Protein AF-A0A7Y4KFI8-F1 (afdb_monomer)

pLDDT: mean 83.43, std 13.13, range [33.31, 98.75]

Solvent-accessible surface area (backbone atoms only — not comparable to full-atom values): 17487 Å² total; per-residue (Å²): 137,83,76,84,73,93,62,56,58,37,56,57,46,48,54,50,42,51,54,52,43,58,79,48,43,66,60,53,54,53,54,49,49,56,50,50,54,49,46,67,73,45,79,81,46,66,64,64,49,21,48,52,53,40,49,49,39,53,49,54,37,49,51,48,38,56,39,49,56,56,43,50,61,61,47,51,70,69,44,70,80,48,55,74,72,55,38,53,53,50,51,53,43,38,49,53,32,48,51,50,50,45,51,52,50,52,49,70,76,45,69,90,54,68,41,80,42,60,26,81,44,80,65,85,94,46,74,48,79,40,29,34,45,55,54,36,53,51,40,49,50,52,40,49,52,53,51,50,51,48,52,52,27,54,55,47,53,54,52,30,71,72,47,88,67,52,76,68,52,49,53,56,46,51,56,26,52,59,44,16,69,70,36,69,88,70,98,57,100,60,72,73,68,48,27,12,19,28,37,32,47,97,93,36,80,78,48,65,27,24,25,35,71,92,44,84,86,41,47,10,56,50,47,26,54,65,56,81,34,55,89,56,89,43,62,71,19,37,37,37,28,38,43,49,44,42,69,71,55,71,82,93,48,81,26,44,29,59,51,46,57,76,45,40,40,40,30,40,35,30,26,31,76,45,65,44,78,94,45,39,40,50,21,60,49,56,38,45,75,72,68,30,43,75,40,43,46,45,69,72,55,22,53,54,32,47,62,65,26,42,67,33,42,49,51,46,58,50,55,64,76,76,110

Nearest PDB structures (foldseek):
  3zpg-assembly1_A-2  TM=8.798E-01  e=3.663E-10  Acinetobacter baumannii
  3zpc-assembly1_B  TM=8.717E-01  e=6.016E-10  Acinetobacter baumannii
  2b3z-assembly1_D  TM=9.132E-01  e=5.339E-09  Bacillus subtilis
  2hxv-assembly1_A-2  TM=8.734E-01  e=6.842E-09  Thermotoga maritima

InterPro domains:
  IPR002125 Cytidine and deoxycytidylate deaminase domain [PF00383] (168-271)
  IPR002125 Cytidine and deoxycytidylate deaminase domain [PS51747] (167-287)
  IPR016193 Cytidine deaminase-like [SSF53927] (167-318)

Sequence (323 aa):
MAKINEIEIGDVVRTRFRLLAGDVIDQLVSGRQEIQDRFIKARQDVSRNGQCWAGQALFTGKIAKDIAEKCLDRLVGLSATMPPAQHRLFWSSAGEAMASEINVFVQVHTEEMPLELKVRQNRGQSFVVMSVKQVLAQQTANTLARIALQIQSIQQEYRLQHKKSTDTDAHFMRLVLDEAKKCKSEKSNTPKPKVAALVVRDGQEIGRAYRGELKPGDHAEFTLLEGKLSGVNLAGATLYVTLEPCTSRNHPKVPCAFRVIERRIARVVIAALDPNRDILGQGILALQEAGIELALAPKAEMDLASELLRDFSRHHRQSHKRS

Secondary structure (DSSP, 8-state):
-----S--HHHHHHHHHHHHHHHHHHHHHHHHHHHHHHHHHTTT-HHHHHHHHHHHHHHHHHHHHHHHHHHHHHHHHHHTTS-HHHHHHHHHHHHHHHHHHHHHHHHHTTTTS-TT-EEEEEETTEEEEEEHHHHHHHHHHHHHHHHHHHHHHHHHHHHHHTSPPPHHHHHHHHHHHHHHTTPPPPS-SSPPP--EEEEEETTEEEEEEETTSSSTT--HHHIIIIIITTTS--TT-EEEESSPPPS---TTPPPHHHHHHHTT-SEEEESS--S-TTTTTHHHHHHHHTT-EEEEPPHHHHHHHHHHTHHHHHHHHHHTT--

Mean predicted aligned error: 9.76 Å

Organism: NCBI:txid2316736

Structure (mmCIF, N/CA/C/O backbone):
data_AF-A0A7Y4KFI8-F1
#
_entry.id   AF-A0A7Y4KFI8-F1
#
loop_
_atom_site.group_PDB
_atom_site.id
_atom_site.type_symbol
_atom_site.label_atom_id
_atom_site.label_alt_id
_atom_site.label_comp_id
_atom_site.label_asym_id
_atom_site.label_entity_id
_atom_site.label_seq_id
_atom_site.pdbx_PDB_ins_code
_atom_site.Cartn_x
_atom_site.Cartn_y
_atom_site.Cartn_z
_atom_site.occupancy
_atom_site.B_iso_or_equiv
_atom_site.auth_seq_id
_atom_site.auth_comp_id
_atom_site.auth_asym_id
_atom_site.auth_atom_id
_atom_site.pdbx_PDB_model_num
ATOM 1 N N . MET A 1 1 ? 12.748 30.328 7.798 1.00 38.44 1 MET A N 1
ATOM 2 C CA . MET A 1 1 ? 12.762 29.586 6.516 1.00 38.44 1 MET A CA 1
ATOM 3 C C . MET A 1 1 ? 14.205 29.241 6.172 1.00 38.44 1 MET A C 1
ATOM 5 O O . MET A 1 1 ? 14.830 29.939 5.386 1.00 38.44 1 MET A O 1
ATOM 9 N N . ALA A 1 2 ? 14.767 28.227 6.836 1.00 33.31 2 ALA A N 1
ATOM 10 C CA . ALA A 1 2 ? 16.157 27.834 6.624 1.00 33.31 2 ALA A CA 1
ATOM 11 C C . ALA A 1 2 ? 16.256 26.937 5.383 1.00 33.31 2 ALA A C 1
ATOM 13 O O . ALA A 1 2 ? 15.550 25.932 5.279 1.00 33.31 2 ALA A O 1
ATOM 14 N N . LYS A 1 3 ? 17.091 27.376 4.438 1.00 37.53 3 LYS A N 1
ATOM 15 C CA . LYS A 1 3 ? 17.480 26.679 3.214 1.00 37.53 3 LYS A CA 1
ATOM 16 C C . LYS A 1 3 ? 18.023 25.294 3.571 1.00 37.53 3 LYS A C 1
ATOM 18 O O . LYS A 1 3 ? 18.955 25.184 4.360 1.00 37.53 3 LYS A O 1
ATOM 23 N N . ILE A 1 4 ? 17.465 24.253 2.961 1.00 44.91 4 ILE A N 1
ATOM 24 C CA . ILE A 1 4 ? 18.228 23.027 2.725 1.00 44.91 4 ILE A CA 1
ATOM 25 C C . ILE A 1 4 ? 19.330 23.455 1.747 1.00 44.91 4 ILE A C 1
ATOM 27 O O . ILE A 1 4 ? 19.032 23.848 0.621 1.00 44.91 4 ILE A O 1
ATOM 31 N N . ASN A 1 5 ? 20.566 23.527 2.236 1.00 42.44 5 ASN A N 1
ATOM 32 C CA . ASN A 1 5 ? 21.742 23.915 1.466 1.00 42.44 5 ASN A CA 1
ATOM 33 C C . ASN A 1 5 ? 21.948 22.966 0.273 1.00 42.44 5 ASN A C 1
ATOM 35 O O . ASN A 1 5 ? 22.031 21.758 0.474 1.00 42.44 5 ASN A O 1
ATOM 39 N N . GLU A 1 6 ? 22.020 23.552 -0.927 1.00 42.25 6 GLU A N 1
ATOM 40 C CA . GLU A 1 6 ? 22.941 23.281 -2.055 1.00 42.25 6 GLU A CA 1
ATOM 41 C C . GLU A 1 6 ? 23.297 21.844 -2.466 1.00 42.25 6 GLU A C 1
ATOM 43 O O . GLU A 1 6 ? 24.246 21.636 -3.215 1.00 42.25 6 GLU A O 1
ATOM 48 N N . ILE A 1 7 ? 22.519 20.844 -2.076 1.00 52.69 7 ILE A N 1
ATOM 49 C CA . ILE A 1 7 ? 22.473 19.589 -2.818 1.00 52.69 7 ILE A CA 1
ATOM 50 C C . ILE A 1 7 ? 21.106 19.553 -3.483 1.00 52.69 7 ILE A C 1
ATOM 52 O O . ILE A 1 7 ? 20.086 19.416 -2.8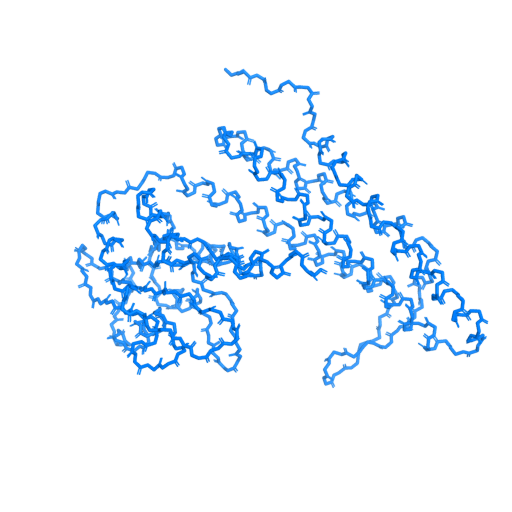00 1.00 52.69 7 ILE A O 1
ATOM 56 N N . GLU A 1 8 ? 21.065 19.712 -4.810 1.00 69.81 8 GLU A N 1
ATOM 57 C CA . GLU A 1 8 ? 19.836 19.438 -5.545 1.00 69.81 8 GLU A CA 1
ATOM 58 C C . GLU A 1 8 ? 19.426 18.004 -5.209 1.00 69.81 8 GLU A C 1
ATOM 60 O O . GLU A 1 8 ? 20.210 17.068 -5.341 1.00 69.81 8 GLU A O 1
ATOM 65 N N . ILE A 1 9 ? 18.188 17.799 -4.760 1.00 69.94 9 ILE A N 1
ATOM 66 C CA . ILE A 1 9 ? 17.654 16.452 -4.494 1.00 69.94 9 ILE A CA 1
ATOM 67 C C . ILE A 1 9 ? 17.847 15.546 -5.717 1.00 69.94 9 ILE A C 1
ATOM 69 O O . ILE A 1 9 ? 18.099 14.350 -5.567 1.00 69.94 9 ILE A O 1
ATOM 73 N N . GLY A 1 10 ? 17.831 16.140 -6.916 1.00 68.50 10 GLY A N 1
ATOM 74 C CA . GLY A 1 10 ? 18.250 15.490 -8.148 1.00 68.50 10 GLY A CA 1
ATOM 75 C C . GLY A 1 10 ? 19.637 14.849 -8.054 1.00 68.50 10 GLY A C 1
ATOM 76 O O . GLY A 1 10 ? 19.767 13.675 -8.370 1.00 68.50 10 GLY A O 1
ATOM 77 N N . ASP A 1 11 ? 20.658 15.541 -7.554 1.00 73.62 11 ASP A N 1
ATOM 78 C CA . ASP A 1 11 ? 22.020 15.005 -7.409 1.00 73.62 11 ASP A CA 1
ATOM 79 C C . ASP A 1 11 ? 22.119 13.865 -6.397 1.00 73.62 11 ASP A C 1
ATOM 81 O O . ASP A 1 11 ? 22.829 12.886 -6.647 1.00 73.62 11 ASP A O 1
ATOM 85 N N . VAL A 1 12 ? 21.366 13.932 -5.293 1.00 74.44 12 VAL A N 1
ATOM 86 C CA . VAL A 1 12 ? 21.280 12.821 -4.327 1.00 74.44 12 VAL A CA 1
ATOM 87 C C . VAL A 1 12 ? 20.700 11.581 -5.002 1.00 74.44 12 VAL A C 1
ATOM 89 O O . VAL A 1 12 ? 21.266 10.491 -4.893 1.00 74.44 12 VAL A O 1
ATOM 92 N N . VAL A 1 13 ? 19.585 11.749 -5.717 1.00 73.38 13 VAL A N 1
ATOM 93 C CA . VAL A 1 13 ? 18.897 10.661 -6.421 1.00 73.38 13 VAL A CA 1
ATOM 94 C C . VAL A 1 13 ? 19.794 10.086 -7.513 1.00 73.38 13 VAL A C 1
ATOM 96 O O . VAL A 1 13 ? 20.017 8.877 -7.524 1.00 73.38 13 VAL A O 1
ATOM 99 N N . ARG A 1 14 ? 20.385 10.938 -8.362 1.00 78.75 14 ARG A N 1
ATOM 100 C CA . ARG A 1 14 ? 21.312 10.547 -9.435 1.00 78.75 14 ARG A CA 1
ATOM 101 C C . ARG A 1 14 ? 22.496 9.751 -8.896 1.00 78.75 14 ARG A C 1
ATOM 103 O O . ARG A 1 14 ? 22.752 8.636 -9.343 1.00 78.75 14 ARG A O 1
ATOM 110 N N . THR A 1 15 ? 23.184 10.281 -7.887 1.00 79.50 15 THR A N 1
ATOM 111 C CA . THR A 1 15 ? 24.346 9.618 -7.274 1.00 79.50 15 THR A CA 1
ATOM 112 C C . THR A 1 15 ? 23.962 8.255 -6.708 1.00 79.50 15 THR A C 1
ATOM 114 O O . THR A 1 15 ? 24.647 7.256 -6.931 1.00 79.50 15 THR A O 1
ATOM 117 N N . ARG A 1 16 ? 22.836 8.181 -5.992 1.00 78.19 16 ARG A N 1
ATOM 118 C CA . ARG A 1 16 ? 22.397 6.944 -5.344 1.00 78.19 16 ARG A CA 1
ATOM 119 C C . ARG A 1 16 ? 21.948 5.887 -6.345 1.00 78.19 16 ARG A C 1
ATOM 121 O O . ARG A 1 16 ? 22.292 4.719 -6.160 1.00 78.19 16 ARG A O 1
ATOM 128 N N . PHE A 1 17 ? 21.200 6.293 -7.367 1.00 81.06 17 PHE A N 1
ATOM 129 C CA . PHE A 1 17 ? 20.743 5.413 -8.434 1.00 81.06 17 PHE A CA 1
ATOM 130 C C . PHE A 1 17 ? 21.940 4.803 -9.165 1.00 81.06 17 PHE A C 1
ATOM 132 O O . PHE A 1 17 ? 22.005 3.587 -9.307 1.00 81.06 17 PHE A O 1
ATOM 139 N N . ARG A 1 18 ? 22.938 5.619 -9.529 1.00 79.19 18 ARG A N 1
ATOM 140 C CA . ARG A 1 18 ? 24.152 5.155 -10.220 1.00 79.19 18 ARG A CA 1
ATOM 141 C C . ARG A 1 18 ? 25.002 4.205 -9.384 1.00 79.19 18 ARG A C 1
ATOM 143 O O . ARG A 1 18 ? 25.485 3.218 -9.923 1.00 79.19 18 ARG A O 1
ATOM 150 N N . LEU A 1 19 ? 25.147 4.451 -8.079 1.00 79.69 19 LEU A N 1
ATOM 151 C CA . LEU A 1 19 ? 25.842 3.516 -7.183 1.00 79.69 19 LEU A CA 1
ATOM 152 C C . LEU A 1 19 ? 25.143 2.150 -7.146 1.00 79.69 19 LEU A C 1
ATOM 154 O O . LEU A 1 19 ? 25.785 1.123 -7.322 1.00 79.69 19 LEU A O 1
ATOM 158 N N . LEU A 1 20 ? 23.817 2.143 -6.972 1.00 77.31 20 LEU A N 1
ATOM 159 C CA . LEU A 1 20 ? 23.025 0.909 -6.970 1.00 77.31 20 LEU A CA 1
ATOM 160 C C . LEU A 1 20 ? 23.026 0.206 -8.333 1.00 77.31 20 LEU A C 1
ATOM 162 O O . LEU A 1 20 ? 22.988 -1.019 -8.375 1.00 77.31 20 LEU A O 1
ATOM 166 N N . ALA A 1 21 ? 23.051 0.970 -9.427 1.00 73.56 21 ALA A N 1
ATOM 167 C CA . ALA A 1 21 ? 23.211 0.439 -10.773 1.00 73.56 21 ALA A CA 1
ATOM 168 C C . ALA A 1 21 ? 24.581 -0.233 -10.934 1.00 73.56 21 ALA A C 1
ATOM 170 O O . ALA A 1 21 ? 24.641 -1.353 -11.431 1.00 73.56 21 ALA A O 1
ATOM 171 N N . GLY A 1 22 ? 25.654 0.396 -10.439 1.00 74.56 22 GLY A N 1
ATOM 172 C CA . GLY A 1 22 ? 27.007 -0.168 -10.390 1.00 74.56 22 GLY A CA 1
ATOM 173 C C . GLY A 1 22 ? 27.049 -1.577 -9.803 1.00 74.56 22 GLY A C 1
ATOM 174 O O . GLY A 1 22 ? 27.587 -2.481 -10.433 1.00 74.56 22 GLY A O 1
ATOM 175 N N . ASP A 1 23 ? 26.380 -1.784 -8.667 1.00 75.81 23 ASP A N 1
ATOM 176 C CA . ASP A 1 23 ? 26.341 -3.073 -7.958 1.00 75.81 23 ASP A CA 1
ATOM 177 C C . ASP A 1 23 ? 25.671 -4.217 -8.753 1.00 75.81 23 ASP A C 1
ATOM 179 O O . ASP A 1 23 ? 25.793 -5.386 -8.384 1.00 75.81 23 ASP A O 1
ATOM 183 N N . VAL A 1 24 ? 24.917 -3.904 -9.815 1.00 71.12 24 VAL A N 1
ATOM 184 C CA . VAL A 1 24 ? 24.157 -4.886 -10.613 1.00 71.12 24 VAL A CA 1
ATOM 185 C C . VAL A 1 24 ? 24.527 -4.895 -12.100 1.00 71.12 24 VAL A C 1
ATOM 187 O O . VAL A 1 24 ? 24.045 -5.756 -12.839 1.00 71.12 24 VAL A O 1
ATOM 190 N N . ILE A 1 25 ? 25.400 -3.986 -12.552 1.00 74.06 25 ILE A N 1
ATOM 191 C CA . ILE A 1 25 ? 25.845 -3.892 -13.952 1.00 74.06 25 ILE A CA 1
ATOM 192 C C . ILE A 1 25 ? 26.524 -5.188 -14.410 1.00 74.06 25 ILE A C 1
ATOM 194 O O . ILE A 1 25 ? 26.242 -5.653 -15.515 1.00 74.06 25 ILE A O 1
ATOM 198 N N . ASP A 1 26 ? 27.322 -5.830 -13.557 1.00 69.94 26 ASP A N 1
ATOM 199 C CA . ASP A 1 26 ? 28.017 -7.077 -13.904 1.00 69.94 26 ASP A CA 1
ATOM 200 C C . ASP A 1 26 ? 27.044 -8.208 -14.279 1.00 69.94 26 ASP A C 1
ATOM 202 O O . ASP A 1 26 ? 27.324 -9.009 -15.176 1.00 69.94 26 ASP A O 1
ATOM 206 N N . GLN A 1 27 ? 25.858 -8.244 -13.659 1.00 67.69 27 GLN A N 1
ATOM 207 C CA . GLN A 1 27 ? 24.807 -9.213 -13.989 1.00 67.69 27 GLN A CA 1
ATOM 208 C C . GLN A 1 27 ? 24.206 -8.944 -15.375 1.00 67.69 27 GLN A C 1
ATOM 210 O O . GLN A 1 27 ? 23.933 -9.878 -16.130 1.00 67.69 27 GLN A O 1
ATOM 215 N N . LEU A 1 28 ? 24.023 -7.669 -15.732 1.00 67.19 28 LEU A N 1
ATOM 216 C CA . LEU A 1 28 ? 23.521 -7.267 -17.047 1.00 67.19 28 LEU A CA 1
ATOM 217 C C . LEU A 1 28 ? 24.521 -7.551 -18.160 1.00 67.19 28 LEU A C 1
ATOM 219 O O . LEU A 1 28 ? 24.123 -8.041 -19.218 1.00 67.19 28 LEU A O 1
ATOM 223 N N . VAL A 1 29 ? 25.796 -7.239 -17.925 1.00 70.25 29 VAL A N 1
ATOM 224 C CA . VAL A 1 29 ? 26.879 -7.477 -18.885 1.00 70.25 29 VAL A CA 1
ATOM 225 C C . VAL A 1 29 ? 27.035 -8.976 -19.128 1.00 70.25 29 VAL A C 1
ATOM 227 O O . VAL A 1 29 ? 27.005 -9.410 -20.278 1.00 70.25 29 VAL A O 1
ATOM 230 N N . SER A 1 30 ? 27.080 -9.776 -18.059 1.00 69.31 30 SER A N 1
ATOM 231 C CA . SER A 1 30 ? 27.200 -11.236 -18.159 1.00 69.31 30 SER A CA 1
ATOM 232 C C . SER A 1 30 ? 26.020 -11.867 -18.906 1.00 69.31 30 SER A C 1
ATOM 234 O O . SER A 1 30 ? 26.221 -12.658 -19.826 1.00 69.31 30 SER A O 1
ATOM 236 N N . GLY A 1 31 ? 24.782 -11.476 -18.576 1.00 67.31 31 GLY A N 1
ATOM 237 C CA . GLY A 1 31 ? 23.589 -11.987 -19.260 1.00 67.31 31 GLY A CA 1
ATOM 238 C C . GLY A 1 31 ? 23.519 -11.582 -20.737 1.00 67.31 31 GLY A C 1
ATOM 239 O O . GLY A 1 31 ? 23.118 -12.380 -21.587 1.00 67.31 31 GLY A O 1
ATOM 240 N N . ARG A 1 32 ? 23.965 -10.363 -21.076 1.00 67.69 32 ARG A N 1
ATOM 241 C CA . ARG A 1 32 ? 24.046 -9.907 -22.471 1.00 67.69 32 ARG A CA 1
ATOM 242 C C . ARG A 1 32 ? 25.076 -10.711 -23.261 1.00 67.69 32 ARG A C 1
ATOM 244 O O . ARG A 1 32 ? 24.765 -11.118 -24.379 1.00 67.69 32 ARG A O 1
ATOM 251 N N . GLN A 1 33 ? 26.249 -10.967 -22.682 1.00 69.38 33 GLN A N 1
ATOM 252 C CA . GLN A 1 33 ? 27.297 -11.760 -23.322 1.00 69.38 33 GLN A CA 1
ATOM 253 C C . GLN A 1 33 ? 26.807 -13.181 -23.625 1.00 69.38 33 GLN A C 1
ATOM 255 O O . GLN A 1 33 ? 26.946 -13.654 -24.749 1.00 69.38 33 GLN A O 1
ATOM 260 N N . GLU A 1 34 ? 26.129 -13.831 -22.676 1.00 68.94 34 GLU A N 1
ATOM 261 C CA . GLU A 1 34 ? 25.566 -15.171 -22.883 1.00 68.94 34 GLU A CA 1
ATOM 262 C C . GLU A 1 34 ? 24.540 -15.197 -24.034 1.00 68.94 34 GLU A C 1
ATOM 264 O O . GLU A 1 34 ? 24.499 -16.130 -24.844 1.00 68.94 34 GLU A O 1
ATOM 269 N N . ILE A 1 35 ? 23.717 -14.151 -24.151 1.00 63.28 35 ILE A N 1
ATOM 270 C CA . ILE A 1 35 ? 22.755 -14.004 -25.248 1.00 63.28 35 ILE A CA 1
ATOM 271 C C . ILE A 1 35 ? 23.458 -13.747 -26.580 1.00 63.28 35 ILE A C 1
ATOM 273 O O . ILE A 1 35 ? 23.075 -14.365 -27.575 1.00 63.28 35 ILE A O 1
ATOM 277 N N . GLN A 1 36 ? 24.473 -12.881 -26.616 1.00 65.12 36 GLN A N 1
ATOM 278 C CA . GLN A 1 36 ? 25.286 -12.643 -27.812 1.00 65.12 36 GLN A CA 1
ATOM 279 C C . GLN A 1 36 ? 25.968 -13.939 -28.271 1.00 65.12 36 GLN A C 1
ATOM 281 O O . GLN A 1 36 ? 25.896 -14.279 -29.450 1.00 65.12 36 GLN A O 1
ATOM 286 N N . ASP A 1 37 ? 26.507 -14.736 -27.350 1.00 69.81 37 ASP A N 1
ATOM 287 C CA . ASP A 1 37 ? 27.119 -16.032 -27.654 1.00 69.81 37 ASP A CA 1
ATOM 288 C C . ASP A 1 37 ? 26.094 -17.032 -28.210 1.00 69.81 37 ASP A C 1
AT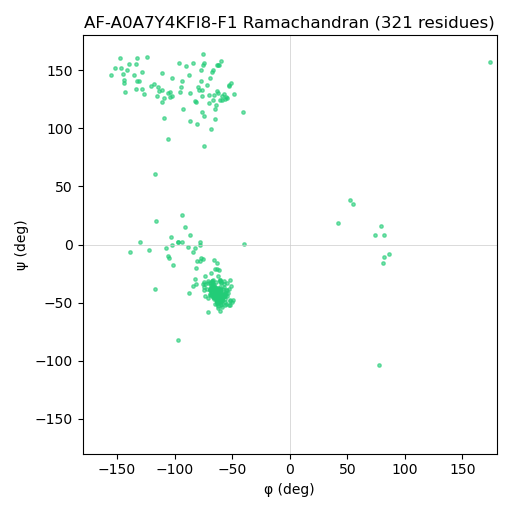OM 290 O O . ASP A 1 37 ? 26.361 -17.760 -29.173 1.00 69.81 37 ASP A O 1
ATOM 294 N N . ARG A 1 38 ? 24.880 -17.063 -27.643 1.00 64.69 38 ARG A N 1
ATOM 295 C CA . ARG A 1 38 ? 23.766 -17.865 -28.173 1.00 64.69 38 ARG A CA 1
ATOM 296 C C . ARG A 1 38 ? 23.307 -17.375 -29.544 1.00 64.69 38 ARG A C 1
ATOM 298 O O . ARG A 1 38 ? 22.978 -18.205 -30.389 1.00 64.69 38 ARG A O 1
ATOM 305 N N . PHE A 1 39 ? 23.303 -16.065 -29.775 1.00 63.94 39 PHE A N 1
ATOM 306 C CA . PHE A 1 39 ? 22.941 -15.440 -31.047 1.00 63.94 39 PHE A CA 1
ATOM 307 C C . PHE A 1 39 ? 23.964 -15.775 -32.139 1.00 63.94 39 PHE A C 1
ATOM 309 O O . PHE A 1 39 ? 23.583 -16.205 -33.227 1.00 63.94 39 PHE A O 1
ATOM 316 N N . ILE A 1 40 ? 25.263 -15.677 -31.829 1.00 63.00 40 ILE A N 1
ATOM 317 C CA . ILE A 1 40 ? 26.361 -16.089 -32.716 1.00 63.00 40 ILE A CA 1
ATOM 318 C C . ILE A 1 40 ? 26.203 -17.565 -33.112 1.00 63.00 40 ILE A C 1
ATOM 320 O O . ILE A 1 40 ? 26.378 -17.915 -34.281 1.00 63.00 40 ILE A O 1
ATOM 324 N N . LYS A 1 41 ? 25.811 -18.428 -32.164 1.00 63.66 41 LYS A N 1
ATOM 325 C CA . LYS A 1 41 ? 25.552 -19.856 -32.416 1.00 63.66 41 LYS A CA 1
ATOM 326 C C . LYS A 1 41 ? 24.275 -20.116 -33.230 1.00 63.66 41 LYS A C 1
ATOM 328 O O . LYS A 1 41 ? 24.237 -21.074 -33.994 1.00 63.66 41 LYS A O 1
ATOM 333 N N . ALA A 1 42 ? 23.238 -19.287 -33.102 1.00 61.03 42 ALA A N 1
ATOM 334 C CA . ALA A 1 42 ? 21.904 -19.517 -33.670 1.00 61.03 42 ALA A CA 1
ATOM 335 C C . ALA A 1 42 ? 21.671 -18.872 -35.053 1.00 61.03 42 ALA A C 1
ATOM 337 O O . ALA A 1 42 ? 20.518 -18.614 -35.392 1.00 61.03 42 ALA A O 1
ATOM 338 N N . ARG A 1 43 ? 22.742 -18.633 -35.832 1.00 54.62 43 ARG A N 1
ATOM 339 C CA . ARG A 1 43 ? 22.895 -17.812 -37.065 1.00 54.62 43 ARG A CA 1
ATOM 340 C C . ARG A 1 43 ? 21.784 -17.808 -38.146 1.00 54.62 43 ARG A C 1
ATOM 342 O O . ARG A 1 43 ? 21.955 -17.121 -39.147 1.00 54.62 43 ARG A O 1
ATOM 349 N N . GLN A 1 44 ? 20.672 -18.529 -37.998 1.00 59.12 44 GLN A N 1
ATOM 350 C CA . GLN A 1 44 ? 19.602 -18.665 -38.994 1.00 59.12 44 GLN A CA 1
ATOM 351 C C . GLN A 1 44 ? 18.157 -18.632 -38.436 1.00 59.12 44 GLN A C 1
ATOM 353 O O . GLN A 1 44 ? 17.224 -18.577 -39.232 1.00 59.12 44 GLN A O 1
ATOM 358 N N . ASP A 1 45 ? 17.925 -18.609 -37.114 1.00 65.50 45 ASP A N 1
ATOM 359 C CA . ASP A 1 45 ? 16.561 -18.587 -36.544 1.00 65.50 45 ASP A CA 1
ATOM 360 C C . ASP A 1 45 ? 16.188 -17.207 -35.981 1.00 65.50 45 ASP A C 1
ATOM 362 O O . ASP A 1 45 ? 16.402 -16.887 -34.808 1.00 65.50 45 ASP A O 1
ATOM 366 N N . VAL A 1 46 ? 15.584 -16.383 -36.840 1.00 61.78 46 VAL A N 1
ATOM 367 C CA . VAL A 1 46 ? 15.110 -15.028 -36.512 1.00 61.78 46 VAL A CA 1
ATOM 368 C C . VAL A 1 46 ? 14.119 -15.034 -35.338 1.00 61.78 46 VAL A C 1
ATOM 370 O O . VAL A 1 46 ? 14.103 -14.091 -34.546 1.00 61.78 46 VAL A O 1
ATOM 373 N N . SER A 1 47 ? 13.325 -16.098 -35.175 1.00 62.59 47 SER A N 1
ATOM 374 C CA . SER A 1 47 ? 12.318 -16.177 -34.111 1.00 62.59 47 SER A CA 1
ATOM 375 C C . SER A 1 47 ? 12.950 -16.398 -32.736 1.00 62.59 47 SER A C 1
ATOM 377 O O . SER A 1 47 ? 12.613 -15.705 -31.772 1.00 62.59 47 SER A O 1
ATOM 379 N N . ARG A 1 48 ? 13.927 -17.307 -32.662 1.00 65.38 48 ARG A N 1
ATOM 380 C CA . ARG A 1 48 ? 14.688 -17.620 -31.447 1.00 65.38 48 ARG A CA 1
ATOM 381 C C . ARG A 1 48 ? 15.572 -16.440 -31.049 1.00 65.38 48 ARG A C 1
ATOM 383 O O . ARG A 1 48 ? 15.658 -16.100 -29.873 1.00 65.38 48 ARG A O 1
ATOM 390 N N . ASN A 1 49 ? 16.129 -15.756 -32.046 1.00 66.88 49 ASN A N 1
ATOM 391 C CA . ASN A 1 49 ? 16.879 -14.517 -31.884 1.00 66.88 49 ASN A CA 1
ATOM 392 C C . ASN A 1 49 ? 16.010 -13.378 -31.323 1.00 66.88 49 ASN A C 1
ATOM 394 O O . ASN A 1 49 ? 16.415 -12.709 -30.374 1.00 66.88 49 ASN A O 1
ATOM 398 N N . GLY A 1 50 ? 14.790 -13.196 -31.839 1.00 67.69 50 GLY A N 1
ATOM 399 C CA . GLY A 1 50 ? 13.833 -12.216 -31.314 1.00 67.69 50 GLY A CA 1
ATOM 400 C C . GLY A 1 50 ? 13.448 -12.471 -29.859 1.00 67.69 50 GLY A C 1
ATOM 401 O O . GLY A 1 50 ? 13.427 -11.548 -29.047 1.00 67.69 50 GLY A O 1
ATOM 402 N N . GLN A 1 51 ? 13.205 -13.732 -29.500 1.00 71.62 51 GLN A N 1
ATOM 403 C CA . GLN A 1 51 ? 12.867 -14.114 -28.128 1.00 71.62 51 GLN A CA 1
ATOM 404 C C . GLN A 1 51 ? 13.995 -13.821 -27.128 1.00 71.62 51 GLN A C 1
ATOM 406 O O . GLN A 1 51 ? 13.706 -13.340 -26.034 1.00 71.62 51 GLN A O 1
ATOM 411 N N . CYS A 1 52 ? 15.261 -14.049 -27.494 1.00 74.94 52 CYS A N 1
ATOM 412 C CA . CYS A 1 52 ? 16.401 -13.730 -26.629 1.00 74.94 52 CYS A CA 1
ATOM 413 C C . CYS A 1 52 ? 16.505 -12.222 -26.339 1.00 74.94 52 CYS A C 1
ATOM 415 O O . CYS A 1 52 ? 16.621 -11.827 -25.180 1.00 74.94 52 CYS A O 1
ATOM 417 N N . TRP A 1 53 ? 16.392 -11.373 -27.366 1.00 78.75 53 TRP A N 1
ATOM 418 C CA . TRP A 1 53 ? 16.463 -9.916 -27.199 1.00 78.75 53 TRP A CA 1
ATOM 419 C C . TRP A 1 53 ? 15.264 -9.338 -26.443 1.00 78.75 53 TRP A C 1
ATOM 421 O O . TRP A 1 53 ? 15.443 -8.471 -25.590 1.00 78.75 53 TRP A O 1
ATOM 431 N N . ALA A 1 54 ? 14.052 -9.854 -26.672 1.00 77.81 54 ALA A N 1
ATOM 432 C CA . ALA A 1 54 ? 12.901 -9.500 -25.839 1.00 77.81 54 ALA A CA 1
ATOM 433 C C . ALA A 1 54 ? 13.085 -9.944 -24.381 1.00 77.81 54 ALA A C 1
ATOM 435 O O . ALA A 1 54 ? 12.708 -9.211 -23.471 1.00 77.81 54 ALA A O 1
ATOM 436 N N . GLY A 1 55 ? 13.683 -11.114 -24.145 1.00 77.12 55 GLY A N 1
ATOM 437 C CA . GLY A 1 55 ? 14.049 -11.572 -22.805 1.00 77.12 55 GLY A CA 1
ATOM 438 C C . GLY A 1 55 ? 15.006 -10.605 -22.109 1.00 77.12 55 GLY A C 1
ATOM 439 O O . GLY A 1 55 ? 14.751 -10.208 -20.974 1.00 77.12 55 GLY A O 1
ATOM 440 N N . GLN A 1 56 ? 16.045 -10.148 -22.812 1.00 78.62 56 GLN A N 1
ATOM 441 C CA . GLN A 1 56 ? 16.978 -9.155 -22.277 1.00 78.62 56 GLN A CA 1
ATOM 442 C C . GLN A 1 56 ? 16.295 -7.810 -22.015 1.00 78.62 56 GLN A C 1
ATOM 444 O O . GLN A 1 56 ? 16.525 -7.206 -20.975 1.00 78.62 56 GLN A O 1
ATOM 449 N N . ALA A 1 57 ? 15.416 -7.357 -22.910 1.00 81.00 57 ALA A N 1
ATOM 450 C CA . ALA A 1 57 ? 14.625 -6.145 -22.712 1.00 81.00 57 ALA A CA 1
ATOM 451 C C . ALA A 1 57 ? 13.763 -6.211 -21.437 1.00 81.00 57 ALA A C 1
ATOM 453 O O . ALA A 1 57 ? 13.742 -5.268 -20.643 1.00 81.00 57 ALA A O 1
ATOM 454 N N . LEU A 1 58 ? 13.089 -7.344 -21.211 1.00 81.44 58 LEU A N 1
ATOM 455 C CA . LEU A 1 58 ? 12.329 -7.599 -19.984 1.00 81.44 58 LEU A CA 1
ATOM 456 C C . LEU A 1 58 ? 13.240 -7.608 -18.748 1.00 81.44 58 LEU A C 1
ATOM 458 O O . LEU A 1 58 ? 12.880 -7.042 -17.717 1.00 81.44 58 LEU A O 1
ATOM 462 N N . PHE A 1 59 ? 14.420 -8.222 -18.852 1.00 82.38 59 PHE A N 1
ATOM 463 C CA . PHE A 1 59 ? 15.385 -8.300 -17.758 1.00 82.38 59 PHE A CA 1
ATOM 464 C C . PHE A 1 59 ? 15.967 -6.927 -17.389 1.00 82.38 59 PHE A C 1
ATOM 466 O O . PHE A 1 59 ? 15.973 -6.570 -16.212 1.00 82.38 59 PHE A O 1
ATOM 473 N N . THR A 1 60 ? 16.355 -6.111 -18.374 1.00 82.12 60 THR A N 1
ATOM 474 C CA . THR A 1 60 ? 16.794 -4.722 -18.165 1.00 82.12 60 THR A CA 1
ATOM 475 C C . THR A 1 60 ? 15.711 -3.897 -17.475 1.00 82.12 60 THR A C 1
ATOM 477 O O . THR A 1 60 ? 15.995 -3.200 -16.502 1.00 82.12 60 THR A O 1
ATOM 480 N N . GLY A 1 61 ? 14.456 -4.011 -17.927 1.00 81.81 61 GLY A N 1
ATOM 481 C CA . GLY A 1 61 ? 13.320 -3.337 -17.293 1.00 81.81 61 GLY A CA 1
ATOM 482 C C . GLY A 1 61 ? 13.115 -3.762 -15.834 1.00 81.81 61 GLY A C 1
ATOM 483 O O . GLY A 1 61 ? 12.872 -2.910 -14.976 1.00 81.81 61 GLY A O 1
ATOM 484 N N . LYS A 1 62 ? 13.276 -5.060 -15.535 1.00 82.88 62 LYS A N 1
ATOM 485 C CA . LYS A 1 62 ? 13.229 -5.588 -14.163 1.00 82.88 62 LYS A CA 1
ATOM 486 C C . LYS A 1 62 ? 14.341 -4.990 -13.295 1.00 82.88 62 LYS A C 1
ATOM 488 O O . LYS A 1 62 ? 14.053 -4.510 -12.206 1.00 82.88 62 LYS A O 1
ATOM 493 N N . ILE A 1 63 ? 15.581 -4.959 -13.778 1.00 83.44 63 ILE A N 1
ATOM 494 C CA . ILE A 1 63 ? 16.702 -4.400 -13.010 1.00 83.44 63 ILE A CA 1
ATOM 495 C C . ILE A 1 63 ? 16.514 -2.900 -12.762 1.00 83.44 63 ILE A C 1
ATOM 497 O O . ILE A 1 63 ? 16.704 -2.444 -11.636 1.00 83.44 63 ILE A O 1
ATOM 501 N N . ALA A 1 64 ? 16.076 -2.139 -13.769 1.00 84.88 64 ALA A N 1
ATOM 502 C CA . ALA A 1 64 ? 15.777 -0.716 -13.607 1.00 84.88 64 ALA A CA 1
ATOM 503 C C . ALA A 1 64 ? 14.730 -0.480 -12.504 1.00 84.88 64 ALA A C 1
ATOM 505 O O . ALA A 1 64 ? 14.891 0.411 -11.668 1.00 84.88 64 ALA A O 1
ATOM 506 N N . LYS A 1 65 ? 13.686 -1.319 -12.464 1.00 85.00 65 LYS A N 1
ATOM 507 C CA . LYS A 1 65 ? 12.683 -1.316 -11.395 1.00 85.00 65 LYS A CA 1
ATOM 508 C C . LYS A 1 65 ? 13.312 -1.615 -10.030 1.00 85.00 65 LYS A C 1
ATOM 510 O O . LYS A 1 65 ? 13.070 -0.866 -9.089 1.00 85.00 65 LYS A O 1
ATOM 515 N N . ASP A 1 66 ? 14.112 -2.671 -9.916 1.00 83.94 66 ASP A N 1
ATOM 516 C CA . ASP A 1 66 ? 14.701 -3.090 -8.638 1.00 83.94 66 ASP A CA 1
ATOM 517 C C . ASP A 1 66 ? 15.668 -2.026 -8.077 1.00 83.94 66 ASP A C 1
ATOM 519 O O . ASP A 1 66 ? 15.685 -1.764 -6.870 1.00 83.94 66 ASP A O 1
ATOM 523 N N . ILE A 1 67 ? 16.445 -1.362 -8.943 1.00 83.88 67 ILE A N 1
ATOM 524 C CA . ILE A 1 67 ? 17.297 -0.219 -8.570 1.00 83.88 67 ILE A CA 1
ATOM 525 C C . ILE A 1 67 ? 16.436 0.942 -8.063 1.00 83.88 67 ILE A C 1
ATOM 527 O O . ILE A 1 67 ? 16.717 1.498 -6.997 1.00 83.88 67 ILE A O 1
ATOM 531 N N . ALA A 1 68 ? 15.379 1.296 -8.800 1.00 85.69 68 ALA A N 1
ATOM 532 C CA . ALA A 1 68 ? 14.486 2.388 -8.434 1.00 85.69 68 ALA A CA 1
ATOM 533 C C . ALA A 1 68 ? 13.807 2.139 -7.077 1.00 85.69 68 ALA A C 1
ATOM 535 O O . ALA A 1 68 ? 13.863 2.999 -6.199 1.00 85.69 68 ALA A O 1
ATOM 536 N N . GLU A 1 69 ? 13.256 0.941 -6.852 1.00 84.00 69 GLU A N 1
ATOM 537 C CA . GLU A 1 69 ? 12.618 0.562 -5.582 1.00 84.00 69 GLU A CA 1
ATOM 538 C C . GLU A 1 69 ? 13.604 0.615 -4.397 1.00 84.00 69 GLU A C 1
ATOM 540 O O . GLU A 1 69 ? 13.244 1.075 -3.310 1.00 84.00 69 GLU A O 1
ATOM 545 N N . LYS A 1 70 ? 14.870 0.216 -4.594 1.00 83.50 70 LYS A N 1
ATOM 546 C CA . LYS A 1 70 ? 15.931 0.365 -3.576 1.00 83.50 70 LYS A CA 1
ATOM 547 C C . LYS A 1 70 ? 16.301 1.829 -3.330 1.00 83.50 70 LYS A C 1
ATOM 549 O O . LYS A 1 70 ? 16.653 2.195 -2.205 1.00 83.50 70 LYS A O 1
ATOM 554 N N . CYS A 1 71 ? 16.267 2.664 -4.367 1.00 84.00 71 CYS A N 1
ATOM 555 C CA . CYS A 1 71 ? 16.523 4.094 -4.242 1.00 84.00 71 CYS A CA 1
ATOM 556 C C . CYS A 1 71 ? 15.420 4.771 -3.414 1.00 84.00 71 CYS A C 1
ATOM 558 O O . CYS A 1 71 ? 15.736 5.472 -2.453 1.00 84.00 71 CYS A O 1
ATOM 560 N N . LEU A 1 72 ? 14.148 4.481 -3.710 1.00 84.88 72 LEU A N 1
ATOM 561 C CA . LEU A 1 72 ? 12.978 4.949 -2.954 1.00 84.88 72 LEU A CA 1
ATOM 562 C C . LEU A 1 72 ? 13.096 4.693 -1.453 1.00 84.88 72 LEU A C 1
ATOM 564 O O . LEU A 1 72 ? 12.947 5.625 -0.667 1.00 84.88 72 LEU A O 1
ATOM 568 N N . ASP A 1 73 ? 13.445 3.472 -1.049 1.00 81.44 73 ASP A N 1
ATOM 569 C CA . ASP A 1 73 ? 13.583 3.115 0.371 1.00 81.44 73 ASP A CA 1
ATOM 570 C C . ASP A 1 73 ? 14.550 4.008 1.136 1.00 81.44 73 ASP A C 1
ATOM 572 O O . ASP A 1 73 ? 14.344 4.346 2.301 1.00 81.44 73 ASP A O 1
ATOM 576 N N . ARG A 1 74 ? 15.645 4.370 0.470 1.00 80.88 74 ARG A N 1
ATOM 577 C CA . ARG A 1 74 ? 16.695 5.206 1.044 1.00 80.88 74 ARG A CA 1
ATOM 578 C C . ARG A 1 74 ? 16.235 6.663 1.136 1.00 80.88 74 ARG A C 1
ATOM 580 O O . ARG A 1 74 ? 16.626 7.348 2.076 1.00 80.88 74 ARG A O 1
ATOM 587 N N . LEU A 1 75 ? 15.394 7.116 0.206 1.00 83.69 75 LEU A N 1
ATOM 588 C CA . LEU A 1 75 ? 14.844 8.474 0.179 1.00 83.69 75 LEU A CA 1
ATOM 589 C C . LEU A 1 75 ? 13.744 8.684 1.229 1.00 83.69 75 LEU A C 1
ATOM 591 O O . LEU A 1 75 ? 13.691 9.759 1.821 1.00 83.69 75 LEU A O 1
ATOM 595 N N . VAL A 1 76 ? 12.933 7.662 1.527 1.00 84.69 76 VAL A N 1
ATOM 596 C CA . VAL A 1 76 ? 11.891 7.728 2.575 1.00 84.69 76 VAL A CA 1
ATOM 597 C C . VAL A 1 76 ? 12.470 8.149 3.926 1.00 84.69 76 VAL A C 1
ATOM 599 O O . VAL A 1 76 ? 11.919 9.022 4.593 1.00 84.69 76 VAL A O 1
ATOM 602 N N . GLY A 1 77 ? 13.617 7.587 4.319 1.00 78.00 77 GLY A N 1
ATOM 603 C CA . GLY A 1 77 ? 14.276 7.964 5.573 1.00 78.00 77 GLY A CA 1
ATOM 604 C C . GLY A 1 77 ? 14.742 9.424 5.606 1.00 78.00 77 GLY A C 1
ATOM 605 O O . GLY A 1 77 ? 14.710 10.048 6.662 1.00 78.00 77 GLY A O 1
ATOM 606 N N . LEU A 1 78 ? 15.139 9.980 4.456 1.00 80.75 78 LEU A N 1
ATOM 607 C CA . LEU A 1 78 ? 15.591 11.370 4.345 1.00 80.75 78 LEU A CA 1
ATOM 608 C C . LEU A 1 78 ? 14.426 12.359 4.421 1.00 80.75 78 LEU A C 1
ATOM 610 O O . LEU A 1 78 ? 14.577 13.435 4.995 1.00 80.75 78 LEU A O 1
ATOM 614 N N . SER A 1 79 ? 13.269 12.007 3.854 1.00 83.81 79 SER A N 1
ATOM 615 C CA . SER A 1 79 ? 12.111 12.901 3.819 1.00 83.81 79 SER A CA 1
ATOM 616 C C . SER A 1 79 ? 11.305 12.903 5.120 1.00 83.81 79 SER A C 1
ATOM 618 O O . SER A 1 79 ? 10.577 13.859 5.374 1.00 83.81 79 SER A O 1
ATOM 620 N N . ALA A 1 80 ? 11.431 11.868 5.957 1.00 82.25 80 ALA A N 1
ATOM 621 C CA . ALA A 1 80 ? 10.541 11.608 7.093 1.00 82.25 80 ALA A CA 1
ATOM 622 C C . ALA A 1 80 ? 10.392 12.775 8.088 1.00 82.25 80 ALA A C 1
ATOM 624 O O . ALA A 1 80 ? 9.324 12.958 8.665 1.00 82.25 80 ALA A O 1
ATOM 625 N N . THR A 1 81 ? 11.445 13.571 8.289 1.00 80.38 81 THR A N 1
ATOM 626 C CA . THR A 1 81 ? 11.468 14.685 9.254 1.00 80.38 81 THR A CA 1
ATOM 627 C C . THR A 1 81 ? 11.310 16.061 8.607 1.00 80.38 81 THR 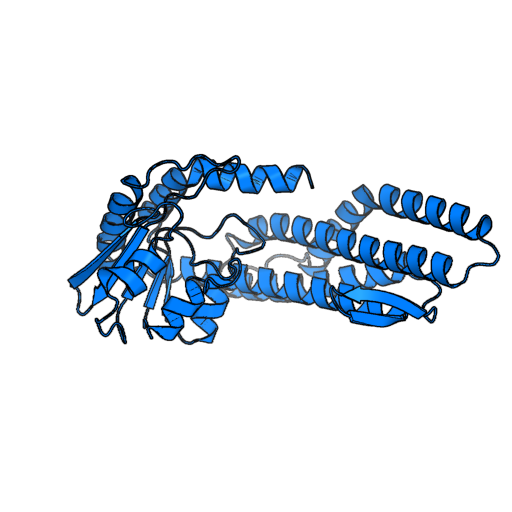A C 1
ATOM 629 O O . THR A 1 81 ? 11.310 17.077 9.305 1.00 80.38 81 THR A O 1
ATOM 632 N N . MET A 1 82 ? 11.178 16.126 7.279 1.00 84.94 82 MET A N 1
ATOM 633 C CA . MET A 1 82 ? 10.991 17.390 6.567 1.00 84.94 82 MET A CA 1
ATOM 634 C C . MET A 1 82 ? 9.633 18.005 6.921 1.00 84.94 82 MET A C 1
ATOM 636 O O . MET A 1 82 ? 8.698 17.254 7.147 1.00 84.94 82 MET A O 1
ATOM 640 N N . PRO A 1 83 ? 9.464 19.339 6.915 1.00 84.88 83 PRO A N 1
ATOM 641 C CA . PRO A 1 83 ? 8.154 19.992 6.968 1.00 84.88 83 PRO A CA 1
ATOM 642 C C . PRO A 1 83 ? 7.271 19.663 5.746 1.00 84.88 83 PRO A C 1
ATOM 644 O O . PRO A 1 83 ? 7.808 19.475 4.652 1.00 84.88 83 PRO A O 1
ATOM 647 N N . PRO A 1 84 ? 5.924 19.731 5.839 1.00 84.50 84 PRO A N 1
ATOM 648 C CA . PRO A 1 84 ? 5.030 19.278 4.764 1.00 84.50 84 PRO A CA 1
ATOM 649 C C . PRO A 1 84 ? 5.240 19.931 3.394 1.00 84.50 84 PRO A C 1
ATOM 651 O O . PRO A 1 84 ? 5.109 19.274 2.362 1.00 84.50 84 PRO A O 1
ATOM 654 N N . ALA A 1 85 ? 5.564 21.227 3.359 1.00 81.25 85 ALA A N 1
ATOM 655 C CA . ALA A 1 85 ? 5.861 21.920 2.106 1.00 81.25 85 ALA A CA 1
ATOM 656 C C . ALA A 1 85 ? 7.168 21.414 1.469 1.00 81.25 85 ALA A C 1
ATOM 658 O O . ALA A 1 85 ? 7.213 21.193 0.261 1.00 81.25 85 ALA A O 1
ATOM 659 N N . GLN A 1 86 ? 8.200 21.174 2.284 1.00 81.81 86 GLN A N 1
ATOM 660 C CA . GLN A 1 86 ? 9.490 20.651 1.830 1.00 81.81 86 GLN A CA 1
ATOM 661 C C . GLN A 1 86 ? 9.385 19.178 1.424 1.00 81.81 86 GLN A C 1
ATOM 663 O O . GLN A 1 86 ? 9.929 18.807 0.393 1.00 81.81 86 GLN A O 1
ATOM 668 N N . HIS A 1 87 ? 8.607 18.366 2.150 1.00 86.56 87 HIS A N 1
ATOM 669 C CA . HIS A 1 87 ? 8.340 16.968 1.801 1.00 86.56 87 HIS A CA 1
ATOM 670 C C . HIS A 1 87 ? 7.708 16.829 0.407 1.00 86.56 87 HIS A C 1
ATOM 672 O O . HIS A 1 87 ? 8.102 15.974 -0.385 1.00 86.56 87 HIS A O 1
ATOM 678 N N . ARG A 1 88 ? 6.735 17.689 0.072 1.00 85.44 88 ARG A N 1
ATOM 679 C CA . ARG A 1 88 ? 6.113 17.683 -1.263 1.00 85.44 88 ARG A CA 1
ATOM 680 C C . ARG A 1 88 ? 7.111 18.027 -2.364 1.00 85.44 88 ARG A C 1
ATOM 682 O O . ARG A 1 88 ? 7.182 17.295 -3.346 1.00 85.44 88 ARG A O 1
ATOM 689 N N . LEU A 1 89 ? 7.877 19.106 -2.184 1.00 83.50 89 LEU A N 1
ATOM 690 C CA . LEU A 1 89 ? 8.900 19.523 -3.147 1.00 83.50 89 LEU A CA 1
ATOM 691 C C . LEU A 1 89 ? 9.975 18.444 -3.322 1.00 83.50 89 LEU A C 1
ATOM 693 O O . LEU A 1 89 ? 10.317 18.111 -4.451 1.00 83.50 89 LEU A O 1
ATOM 697 N N . PHE A 1 90 ? 10.423 17.836 -2.218 1.00 86.88 90 PHE A N 1
ATOM 698 C CA . PHE A 1 90 ? 11.385 16.736 -2.220 1.00 86.88 90 PHE A CA 1
ATOM 699 C C . PHE A 1 90 ? 10.961 15.603 -3.151 1.00 86.88 90 PHE A C 1
ATOM 701 O O . PHE A 1 90 ? 11.717 15.204 -4.032 1.00 86.88 90 PHE A O 1
ATOM 708 N N . TRP A 1 91 ? 9.732 15.119 -2.990 1.00 88.75 91 TRP A N 1
ATOM 709 C CA . TRP A 1 91 ? 9.231 13.993 -3.771 1.00 88.75 91 TRP A CA 1
ATOM 710 C C . TRP A 1 91 ? 8.896 14.343 -5.222 1.00 88.75 91 TRP A C 1
ATOM 712 O O . TRP A 1 91 ? 9.0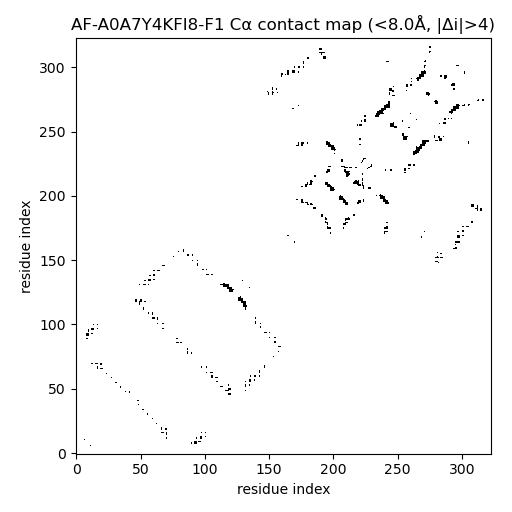19 13.471 -6.078 1.00 88.75 91 TRP A O 1
ATOM 722 N N . SER A 1 92 ? 8.548 15.601 -5.517 1.00 86.81 92 SER A N 1
ATOM 723 C CA . SER A 1 92 ? 8.419 16.076 -6.902 1.00 86.81 92 SER A CA 1
ATOM 724 C C . SER A 1 92 ? 9.764 15.980 -7.625 1.00 86.81 92 SER A C 1
ATOM 726 O O . SER A 1 92 ? 9.880 15.283 -8.631 1.00 86.81 92 SER A O 1
ATOM 728 N N . SER A 1 93 ? 10.811 16.586 -7.052 1.00 84.81 93 SER A N 1
ATOM 729 C CA . SER A 1 93 ? 12.158 16.558 -7.632 1.00 84.81 93 SER A CA 1
ATOM 730 C C . SER A 1 93 ? 12.743 15.145 -7.675 1.00 84.81 93 SER A C 1
ATOM 732 O O . SER A 1 93 ? 13.403 14.775 -8.644 1.00 84.81 93 SER A O 1
ATOM 734 N N . ALA A 1 94 ? 12.490 14.326 -6.650 1.00 85.81 94 ALA A N 1
ATOM 735 C CA . ALA A 1 94 ? 12.964 12.948 -6.622 1.00 85.81 94 ALA A CA 1
ATOM 736 C C . ALA A 1 94 ? 12.292 12.071 -7.687 1.00 85.81 94 ALA A C 1
ATOM 738 O O . ALA A 1 94 ? 12.962 11.235 -8.294 1.00 85.81 94 ALA A O 1
ATOM 739 N N . GLY A 1 95 ? 10.995 12.274 -7.939 1.00 87.81 95 GLY A N 1
ATOM 740 C CA . GLY A 1 95 ? 10.267 11.579 -8.998 1.00 87.81 95 GLY A CA 1
ATOM 741 C C . GLY A 1 95 ? 10.810 11.905 -10.386 1.00 87.81 95 GLY A C 1
ATOM 742 O O . GLY A 1 95 ? 11.096 10.989 -11.155 1.00 87.81 95 GLY A O 1
ATOM 743 N N . GLU A 1 96 ? 11.028 13.188 -10.680 1.00 87.69 96 GLU A N 1
ATOM 744 C CA . GLU A 1 96 ? 11.611 13.642 -11.951 1.00 87.69 96 GLU A CA 1
ATOM 745 C C . GLU A 1 96 ? 13.023 13.081 -12.168 1.00 87.69 96 GLU A C 1
ATOM 747 O O . GLU A 1 96 ? 13.318 12.510 -13.222 1.00 87.69 96 GLU A O 1
ATOM 752 N N . ALA A 1 97 ? 13.887 13.177 -11.153 1.00 86.31 97 ALA A N 1
ATOM 753 C CA . ALA A 1 97 ? 15.254 12.672 -11.230 1.00 86.31 97 ALA A CA 1
ATOM 754 C C . ALA A 1 97 ? 15.300 11.149 -11.419 1.00 86.31 97 ALA A C 1
ATOM 756 O O . ALA A 1 97 ? 16.075 10.645 -12.230 1.00 86.31 97 ALA A O 1
ATOM 757 N N . MET A 1 98 ? 14.443 10.408 -10.716 1.00 89.19 98 MET A N 1
ATOM 758 C CA . MET A 1 98 ? 14.376 8.954 -10.843 1.00 89.19 98 MET A CA 1
ATOM 759 C C . MET A 1 98 ? 13.820 8.526 -12.202 1.00 89.19 98 MET A C 1
ATOM 761 O O . MET A 1 98 ? 14.348 7.593 -12.801 1.00 89.19 98 MET A O 1
ATOM 765 N N . ALA A 1 99 ? 12.811 9.226 -12.727 1.00 89.69 99 ALA A N 1
ATOM 766 C CA . ALA A 1 99 ? 12.311 8.975 -14.074 1.00 89.69 99 ALA A CA 1
ATOM 767 C C . ALA A 1 99 ? 13.400 9.203 -15.135 1.00 89.69 99 ALA A C 1
ATOM 769 O O . ALA A 1 99 ? 13.556 8.391 -16.048 1.00 89.69 99 ALA A O 1
ATOM 770 N N . SER A 1 100 ? 14.182 10.275 -14.982 1.00 90.06 100 SER A N 1
ATOM 771 C CA . SER A 1 100 ? 15.324 10.570 -15.848 1.00 90.06 100 SER A CA 1
ATOM 772 C C . SER A 1 100 ? 16.377 9.456 -15.811 1.00 90.06 100 SER A C 1
ATOM 774 O O . SER A 1 100 ? 16.723 8.908 -16.856 1.00 90.06 100 SER A O 1
ATOM 776 N N . GLU A 1 101 ? 16.825 9.036 -14.622 1.00 89.69 101 GLU A N 1
ATOM 777 C CA . GLU A 1 101 ? 17.855 7.993 -14.497 1.00 89.69 101 GLU A CA 1
ATOM 778 C C . GLU A 1 101 ? 17.366 6.615 -14.971 1.00 89.69 101 GLU A C 1
ATOM 780 O O . GLU A 1 101 ? 18.136 5.884 -15.590 1.00 89.69 101 GLU A O 1
ATOM 785 N N . ILE A 1 102 ? 16.085 6.272 -14.780 1.00 88.81 102 ILE A N 1
ATOM 786 C CA . ILE A 1 102 ? 15.494 5.050 -15.356 1.00 88.81 102 ILE A CA 1
ATOM 787 C C . ILE A 1 102 ? 15.566 5.089 -16.887 1.00 88.81 102 ILE A C 1
ATOM 789 O O . ILE A 1 102 ? 15.967 4.101 -17.505 1.00 88.81 102 ILE A O 1
ATOM 793 N N . ASN A 1 103 ? 15.202 6.215 -17.507 1.00 90.31 103 ASN A N 1
ATOM 794 C CA . ASN A 1 103 ? 15.251 6.357 -18.962 1.00 90.31 103 ASN A CA 1
ATOM 795 C C . ASN A 1 103 ? 16.686 6.259 -19.494 1.00 90.31 103 ASN A C 1
ATOM 797 O O . ASN A 1 103 ? 16.928 5.510 -20.440 1.00 90.31 103 ASN A O 1
ATOM 801 N N . VAL A 1 104 ? 17.638 6.950 -18.855 1.00 88.62 104 VAL A N 1
ATOM 802 C CA . VAL A 1 104 ? 19.066 6.884 -19.211 1.00 88.62 104 VAL A CA 1
ATOM 803 C C . VAL A 1 104 ? 19.591 5.456 -19.079 1.00 88.62 104 VAL A C 1
ATOM 805 O O . VAL A 1 104 ? 20.217 4.944 -20.003 1.00 88.62 104 VAL A O 1
ATOM 808 N N . PHE A 1 105 ? 19.293 4.781 -17.968 1.00 88.25 105 PHE A N 1
ATOM 809 C CA . PHE A 1 105 ? 19.713 3.404 -17.728 1.00 88.25 105 PHE A CA 1
ATOM 810 C C . PHE A 1 105 ? 19.189 2.451 -18.807 1.00 88.25 105 PHE A C 1
ATOM 812 O O . PHE A 1 105 ? 19.955 1.676 -19.380 1.00 88.25 105 PHE A O 1
ATOM 819 N N . VAL A 1 106 ? 17.891 2.520 -19.122 1.00 87.00 106 VAL A N 1
ATOM 820 C CA . VAL A 1 106 ? 17.301 1.680 -20.171 1.00 87.00 106 VAL A CA 1
ATOM 821 C C . VAL A 1 106 ? 17.939 1.988 -21.522 1.00 87.00 106 VAL A C 1
ATOM 823 O O . VAL A 1 106 ? 18.294 1.053 -22.233 1.00 87.00 106 VAL A O 1
ATOM 826 N N . GLN A 1 107 ? 18.136 3.261 -21.868 1.00 86.38 107 GLN A N 1
ATOM 827 C CA . GLN A 1 107 ? 18.759 3.657 -23.130 1.00 86.38 107 GLN A CA 1
ATOM 828 C C . GLN A 1 107 ? 20.175 3.076 -23.269 1.00 86.38 107 GLN A C 1
ATOM 830 O O . GLN A 1 107 ? 20.444 2.355 -24.228 1.00 86.38 107 GLN A O 1
ATOM 835 N N . VAL A 1 108 ? 21.046 3.310 -22.282 1.00 85.56 108 VAL A N 1
ATOM 836 C CA . VAL A 1 108 ? 22.433 2.811 -22.275 1.00 85.56 108 VAL A CA 1
ATOM 837 C C . VAL A 1 108 ? 22.469 1.285 -22.363 1.00 85.56 108 VAL A C 1
ATOM 839 O O . VAL A 1 108 ? 23.242 0.698 -23.120 1.00 85.56 108 VAL A O 1
ATOM 842 N N . HIS A 1 109 ? 21.598 0.598 -21.622 1.00 82.06 109 HIS A N 1
ATOM 843 C CA . HIS A 1 109 ? 21.620 -0.860 -21.574 1.00 82.06 109 HIS A CA 1
ATOM 844 C C . HIS A 1 109 ? 20.819 -1.551 -22.685 1.00 82.06 109 HIS A C 1
ATOM 846 O O . HIS A 1 109 ? 20.683 -2.778 -22.653 1.00 82.06 109 HIS A O 1
ATOM 852 N N . THR A 1 110 ? 20.326 -0.806 -23.675 1.00 79.94 110 THR A N 1
ATOM 853 C CA . THR A 1 110 ? 19.583 -1.358 -24.821 1.00 79.94 110 THR A CA 1
ATOM 854 C C . THR A 1 110 ? 20.084 -0.869 -26.180 1.00 79.94 110 THR A C 1
ATOM 856 O O . THR A 1 110 ? 19.550 -1.299 -27.198 1.00 79.94 110 THR A O 1
ATOM 859 N N . GLU A 1 111 ? 21.138 -0.049 -26.215 1.00 81.62 111 GLU A N 1
ATOM 860 C CA . GLU A 1 111 ? 21.685 0.569 -27.433 1.00 81.62 111 GLU A CA 1
ATOM 861 C C . GLU A 1 111 ? 22.046 -0.440 -28.539 1.00 81.62 111 GLU A C 1
ATOM 863 O O . GLU A 1 111 ? 21.758 -0.215 -29.710 1.00 81.62 111 GLU A O 1
ATOM 868 N N . GLU A 1 112 ? 22.601 -1.595 -28.170 1.00 78.12 112 GLU A N 1
ATOM 869 C CA . GLU A 1 112 ? 23.020 -2.642 -29.115 1.00 78.12 112 GLU A CA 1
ATOM 870 C C . GLU A 1 112 ? 21.871 -3.564 -29.570 1.00 78.12 112 GLU A C 1
ATOM 872 O O . GLU A 1 112 ? 22.081 -4.485 -30.362 1.00 78.12 112 GLU A O 1
ATOM 877 N N . MET A 1 113 ? 20.654 -3.384 -29.041 1.00 82.06 113 MET A N 1
ATOM 878 C CA . MET A 1 113 ? 19.540 -4.289 -29.322 1.00 82.06 113 MET A CA 1
ATOM 879 C C . MET A 1 113 ? 18.934 -4.032 -30.711 1.00 82.06 113 MET A C 1
ATOM 881 O O . MET A 1 113 ? 18.702 -2.882 -31.086 1.00 82.06 113 MET A O 1
ATOM 885 N N . PRO A 1 114 ? 18.547 -5.081 -31.463 1.00 80.69 114 PRO A N 1
ATOM 886 C CA . PRO A 1 114 ? 17.835 -4.923 -32.727 1.00 80.69 114 PRO A CA 1
ATOM 887 C C . PRO A 1 114 ? 16.372 -4.516 -32.473 1.00 80.69 114 PRO A C 1
ATOM 889 O O . PRO A 1 114 ? 15.468 -5.350 -32.418 1.00 80.69 114 PRO A O 1
ATOM 892 N N . LEU A 1 115 ? 16.137 -3.213 -32.309 1.00 79.81 115 LEU A N 1
ATOM 893 C CA . LEU A 1 115 ? 14.870 -2.628 -31.852 1.00 79.81 115 LEU A CA 1
ATOM 894 C C . LEU A 1 115 ? 13.644 -2.981 -32.709 1.00 79.81 115 LEU A C 1
ATOM 896 O O . LEU A 1 115 ? 12.553 -3.155 -32.163 1.00 79.81 115 LEU A O 1
ATOM 900 N N . GLU A 1 116 ? 13.817 -3.122 -34.022 1.00 83.31 116 GLU A N 1
ATOM 901 C CA . GLU A 1 116 ? 12.735 -3.418 -34.976 1.00 83.31 116 GLU A CA 1
ATOM 902 C C . GLU A 1 116 ? 12.411 -4.917 -35.093 1.00 83.31 116 GLU A C 1
ATOM 904 O O . GLU A 1 116 ? 11.434 -5.305 -35.741 1.00 83.31 116 GLU A O 1
ATOM 909 N N . LEU A 1 117 ? 13.201 -5.783 -34.447 1.00 80.25 117 LEU A N 1
ATOM 910 C CA . LEU A 1 117 ? 12.990 -7.223 -34.486 1.00 80.25 117 LEU A CA 1
ATOM 911 C C . LEU A 1 117 ? 11.653 -7.575 -33.828 1.00 80.25 117 LEU A C 1
ATOM 913 O O . LEU A 1 117 ? 11.424 -7.293 -32.651 1.00 80.25 117 LEU A O 1
ATOM 917 N N . LYS A 1 118 ? 10.759 -8.190 -34.605 1.00 79.56 118 LYS A N 1
ATOM 918 C CA . LYS A 1 118 ? 9.432 -8.601 -34.142 1.00 79.56 118 LYS A CA 1
ATOM 919 C C . LYS A 1 118 ? 9.510 -9.904 -33.361 1.00 79.56 118 LYS A C 1
ATOM 921 O O . LYS A 1 118 ? 10.127 -10.875 -33.791 1.00 79.56 118 LYS A O 1
ATOM 926 N N . VAL A 1 119 ? 8.815 -9.933 -32.235 1.00 74.06 119 VAL A N 1
ATOM 927 C CA . VAL A 1 119 ? 8.792 -11.043 -31.293 1.00 74.06 119 VAL A CA 1
ATOM 928 C C . VAL A 1 119 ? 7.349 -11.409 -31.010 1.00 74.06 119 VAL A C 1
ATOM 930 O O . VAL A 1 119 ? 6.502 -10.549 -30.768 1.00 74.06 119 VAL A O 1
ATOM 933 N N . ARG A 1 120 ? 7.061 -12.708 -31.043 1.00 73.06 120 ARG A N 1
ATOM 934 C CA . ARG A 1 120 ? 5.753 -13.243 -30.681 1.00 73.06 120 ARG A CA 1
ATOM 935 C C . ARG A 1 120 ? 5.728 -13.481 -29.175 1.00 73.06 120 ARG A C 1
ATOM 937 O O . ARG A 1 120 ? 6.363 -14.413 -28.686 1.00 73.06 120 ARG A O 1
ATOM 944 N N . GLN A 1 121 ? 5.013 -12.635 -28.445 1.00 65.12 121 GLN A N 1
ATOM 945 C CA . GLN A 1 121 ? 4.861 -12.748 -27.000 1.00 65.12 121 GLN A CA 1
ATOM 946 C C . GLN A 1 121 ? 3.569 -13.498 -26.670 1.00 65.12 121 GLN A C 1
ATOM 948 O O . GLN A 1 121 ? 2.502 -13.183 -27.200 1.00 65.12 121 GLN A O 1
ATOM 953 N N . ASN A 1 122 ? 3.662 -14.493 -25.791 1.00 66.06 122 ASN A N 1
ATOM 954 C CA . ASN A 1 122 ? 2.496 -15.194 -25.269 1.00 66.06 122 ASN A CA 1
ATOM 955 C C . ASN A 1 122 ? 1.872 -14.371 -24.125 1.00 66.06 122 ASN A C 1
ATOM 957 O O . ASN A 1 122 ? 2.552 -14.072 -23.144 1.00 66.06 122 ASN A O 1
ATOM 961 N N . ARG A 1 123 ? 0.591 -14.006 -24.248 1.00 61.88 123 ARG A N 1
ATOM 962 C CA . ARG A 1 123 ? -0.223 -13.384 -23.190 1.00 61.88 123 ARG A CA 1
ATOM 963 C C . ARG A 1 123 ? -1.396 -14.302 -22.830 1.00 61.88 123 ARG A C 1
ATOM 965 O O . ARG A 1 123 ? -2.563 -13.950 -22.995 1.00 61.88 123 ARG A O 1
ATOM 972 N N . GLY A 1 124 ? -1.088 -15.509 -22.363 1.00 64.50 124 GLY A N 1
ATOM 973 C CA . GLY A 1 124 ? -2.090 -16.493 -21.948 1.00 64.50 124 GLY A CA 1
ATOM 974 C C . GLY A 1 124 ? -2.747 -17.190 -23.142 1.00 64.50 124 GLY A C 1
ATOM 975 O O . GLY A 1 124 ? -2.146 -18.077 -23.736 1.00 64.50 124 GLY A O 1
ATOM 976 N N . GLN A 1 125 ? -3.987 -16.816 -23.481 1.00 46.69 125 GLN A N 1
ATOM 977 C CA . GLN A 1 125 ? -4.749 -17.422 -24.590 1.00 46.69 125 GLN A CA 1
ATOM 978 C C . GLN A 1 125 ? -4.507 -16.746 -25.954 1.00 46.69 125 GLN A C 1
ATOM 980 O O . GLN A 1 125 ? -5.054 -17.186 -26.962 1.00 46.69 125 GLN A O 1
ATOM 985 N N . SER A 1 126 ? -3.702 -15.679 -26.008 1.00 52.19 126 SER A N 1
ATOM 986 C CA . SER A 1 126 ? -3.436 -14.922 -27.237 1.00 52.19 126 SER A CA 1
ATOM 987 C C . SER A 1 126 ? -1.948 -14.629 -27.427 1.00 52.19 126 SER A C 1
ATOM 989 O O . SER A 1 126 ? -1.170 -14.575 -26.471 1.00 52.19 126 SER A O 1
ATOM 991 N N . PHE A 1 127 ? -1.553 -14.431 -28.684 1.00 66.06 127 PHE A N 1
ATOM 992 C CA . PHE A 1 127 ? -0.205 -14.010 -29.047 1.00 66.06 127 PHE A CA 1
ATOM 993 C C . PHE A 1 127 ? -0.235 -12.587 -29.582 1.00 66.06 127 PHE A C 1
ATOM 995 O O . PHE A 1 127 ? -1.033 -12.277 -30.464 1.00 66.06 127 PHE A O 1
ATOM 1002 N N . VAL A 1 128 ? 0.679 -11.753 -29.097 1.00 70.19 128 VAL A N 1
ATOM 1003 C CA . VAL A 1 128 ? 0.882 -10.400 -29.617 1.00 70.19 128 VAL A CA 1
ATOM 1004 C C . VAL A 1 128 ? 2.253 -10.349 -30.274 1.00 70.19 128 VAL A C 1
ATOM 1006 O O . VAL A 1 128 ? 3.236 -10.827 -29.707 1.00 70.19 128 VAL A O 1
ATOM 1009 N N . VAL A 1 129 ? 2.321 -9.804 -31.486 1.00 76.19 129 VAL A N 1
ATOM 1010 C CA . VAL A 1 129 ? 3.595 -9.541 -32.159 1.00 76.19 129 VAL A CA 1
ATOM 1011 C C . VAL A 1 129 ? 4.003 -8.111 -31.834 1.00 76.19 129 VAL A C 1
ATOM 1013 O O . VAL A 1 129 ? 3.299 -7.176 -32.203 1.00 76.19 129 VAL A O 1
ATOM 1016 N N . MET A 1 130 ? 5.124 -7.951 -31.138 1.00 81.56 130 MET A N 1
ATOM 1017 C CA . MET A 1 130 ? 5.677 -6.648 -30.760 1.00 81.56 130 MET A CA 1
ATOM 1018 C C . MET A 1 130 ? 7.139 -6.562 -31.180 1.00 81.56 130 MET A C 1
ATOM 1020 O O . MET A 1 130 ? 7.835 -7.574 -31.187 1.00 81.56 130 MET A O 1
ATOM 1024 N N . SER A 1 131 ? 7.621 -5.371 -31.521 1.00 84.50 131 SER A N 1
ATOM 1025 C CA . SER A 1 131 ? 9.058 -5.154 -31.693 1.00 84.50 131 SER A CA 1
ATOM 1026 C C . SER A 1 131 ? 9.771 -5.098 -30.336 1.00 84.50 131 SER A C 1
ATOM 1028 O O . SER A 1 131 ? 9.154 -4.772 -29.317 1.00 84.50 131 SER A O 1
ATOM 1030 N N . VAL A 1 132 ? 11.076 -5.388 -30.299 1.00 80.19 132 VAL A N 1
ATOM 1031 C CA . VAL A 1 132 ? 11.901 -5.232 -29.080 1.00 80.19 132 VAL A CA 1
ATOM 1032 C C . VAL A 1 132 ? 11.760 -3.813 -28.509 1.00 80.19 132 VAL A C 1
ATOM 1034 O O . VAL A 1 132 ? 11.607 -3.646 -27.300 1.00 80.19 132 VAL A O 1
ATOM 1037 N N . LYS A 1 133 ? 11.675 -2.797 -29.379 1.00 84.94 133 LYS A N 1
ATOM 1038 C CA . LYS A 1 133 ? 11.383 -1.402 -29.013 1.00 84.94 133 LYS A CA 1
ATOM 1039 C C . LYS A 1 133 ? 10.076 -1.240 -28.241 1.00 84.94 133 LYS A C 1
ATOM 1041 O O . LYS A 1 133 ? 10.042 -0.554 -27.225 1.00 84.94 133 LYS A O 1
ATOM 1046 N N . GLN A 1 134 ? 8.997 -1.858 -28.718 1.00 85.00 134 GLN A N 1
ATOM 1047 C CA . GLN A 1 134 ? 7.690 -1.780 -28.064 1.00 85.00 134 GLN A CA 1
ATOM 1048 C C . GLN A 1 134 ? 7.689 -2.512 -26.718 1.00 85.00 134 GLN A C 1
ATOM 1050 O O . GLN A 1 134 ? 7.064 -2.038 -25.771 1.00 85.00 134 GLN A O 1
ATOM 1055 N N . VAL A 1 135 ? 8.402 -3.640 -26.611 1.00 84.62 135 VAL A N 1
ATOM 1056 C CA . VAL A 1 135 ? 8.578 -4.352 -25.334 1.00 84.62 135 VAL A CA 1
ATOM 1057 C C . VAL A 1 135 ? 9.306 -3.460 -24.328 1.00 84.62 135 VAL A C 1
ATOM 1059 O O . VAL A 1 135 ? 8.821 -3.300 -23.210 1.00 84.62 135 VAL A O 1
ATOM 1062 N N . LEU A 1 136 ? 10.415 -2.835 -24.733 1.00 84.38 136 LEU A N 1
ATOM 1063 C CA . LEU A 1 136 ? 11.173 -1.906 -23.893 1.00 84.38 136 LEU A CA 1
ATOM 1064 C C . LEU A 1 136 ? 10.329 -0.714 -23.449 1.00 84.38 136 LEU A C 1
ATOM 1066 O O . LEU A 1 136 ? 10.213 -0.469 -22.253 1.00 84.38 136 LEU A O 1
ATOM 1070 N N . ALA A 1 137 ? 9.680 -0.026 -24.390 1.00 85.81 137 ALA A N 1
ATOM 1071 C CA . ALA A 1 137 ? 8.838 1.127 -24.087 1.00 85.81 137 ALA A CA 1
ATOM 1072 C C . ALA A 1 137 ? 7.726 0.776 -23.086 1.00 85.81 137 ALA A C 1
ATOM 1074 O O . ALA A 1 137 ? 7.498 1.516 -22.130 1.00 85.81 137 ALA A O 1
ATOM 1075 N N . GLN A 1 138 ? 7.078 -0.381 -23.259 1.00 86.38 138 GLN A N 1
ATOM 1076 C CA . GLN A 1 138 ? 6.048 -0.846 -22.334 1.00 86.38 138 GLN A CA 1
ATOM 1077 C C . GLN A 1 138 ? 6.611 -1.135 -20.937 1.00 86.38 138 GLN A C 1
ATOM 1079 O O . GLN A 1 138 ? 5.978 -0.776 -19.947 1.00 86.38 138 GLN A O 1
ATOM 1084 N N . GLN A 1 139 ? 7.774 -1.787 -20.834 1.00 85.44 139 GLN A N 1
ATOM 1085 C CA . GLN A 1 139 ? 8.395 -2.068 -19.536 1.00 85.44 139 GLN A CA 1
ATOM 1086 C C . GLN A 1 139 ? 8.815 -0.786 -18.826 1.00 85.44 139 GLN A C 1
ATOM 1088 O O . GLN A 1 139 ? 8.493 -0.614 -17.653 1.00 85.44 139 GLN A O 1
ATOM 1093 N N . THR A 1 140 ? 9.463 0.137 -19.537 1.00 87.00 140 THR A N 1
ATOM 1094 C CA . THR A 1 140 ? 9.855 1.436 -18.985 1.00 87.00 140 THR A CA 1
ATOM 1095 C C . THR A 1 140 ? 8.635 2.203 -18.489 1.00 87.00 140 THR A C 1
ATOM 1097 O O . THR A 1 140 ? 8.625 2.646 -17.343 1.00 87.00 140 THR A O 1
ATOM 1100 N N . ALA A 1 141 ? 7.570 2.287 -19.294 1.00 87.94 141 ALA A N 1
ATOM 1101 C CA . ALA A 1 141 ? 6.327 2.947 -18.897 1.00 87.94 141 ALA A CA 1
ATOM 1102 C C . ALA A 1 141 ? 5.705 2.311 -17.643 1.00 87.94 141 ALA A C 1
ATOM 1104 O O . ALA A 1 141 ? 5.306 3.025 -16.725 1.00 87.94 141 ALA A O 1
ATOM 1105 N N . ASN A 1 142 ? 5.674 0.976 -17.563 1.00 86.94 142 ASN A N 1
ATOM 1106 C CA . ASN A 1 142 ? 5.157 0.262 -16.394 1.00 86.94 142 ASN A CA 1
ATOM 1107 C C . ASN A 1 142 ? 5.990 0.538 -15.134 1.00 86.94 142 ASN A C 1
ATOM 1109 O O . ASN A 1 142 ? 5.427 0.758 -14.061 1.00 86.94 142 ASN A O 1
ATOM 1113 N N . THR A 1 143 ? 7.320 0.536 -15.254 1.00 86.50 143 THR A N 1
ATOM 1114 C CA . THR A 1 143 ? 8.226 0.846 -14.144 1.00 86.50 143 THR A CA 1
ATOM 1115 C C . THR A 1 143 ? 8.022 2.280 -13.667 1.00 86.50 143 THR A C 1
ATOM 1117 O O . THR A 1 143 ? 7.808 2.492 -12.476 1.00 86.50 143 THR A O 1
ATOM 1120 N N . LEU A 1 144 ? 8.001 3.255 -14.580 1.00 89.62 144 LEU A N 1
ATOM 1121 C CA . LEU A 1 144 ? 7.770 4.664 -14.251 1.00 89.62 144 LEU A CA 1
ATOM 1122 C C . LEU A 1 144 ? 6.420 4.876 -13.557 1.00 89.62 144 LEU A C 1
ATOM 1124 O O . LEU A 1 144 ? 6.368 5.530 -12.518 1.00 89.62 144 LEU A O 1
ATOM 1128 N N . ALA A 1 145 ? 5.347 4.276 -14.080 1.00 87.75 145 ALA A N 1
ATOM 1129 C CA . ALA A 1 145 ? 4.020 4.360 -13.475 1.00 87.75 145 ALA A CA 1
ATOM 1130 C C . ALA A 1 145 ? 4.004 3.782 -12.051 1.00 87.75 145 ALA A C 1
ATOM 1132 O O . ALA A 1 145 ? 3.448 4.386 -11.136 1.00 87.75 145 ALA A O 1
ATOM 1133 N N . ARG A 1 146 ? 4.665 2.640 -11.836 1.00 86.12 146 ARG A N 1
ATOM 1134 C CA . ARG A 1 146 ? 4.771 2.016 -10.511 1.00 86.12 146 ARG A CA 1
ATOM 1135 C C . ARG A 1 146 ? 5.537 2.890 -9.519 1.00 86.12 146 ARG A C 1
ATOM 1137 O O . ARG A 1 146 ? 5.081 3.058 -8.392 1.00 86.12 146 ARG A O 1
ATOM 1144 N N . ILE A 1 147 ? 6.667 3.455 -9.938 1.00 86.75 147 ILE A N 1
ATOM 1145 C CA . ILE A 1 147 ? 7.459 4.371 -9.112 1.00 86.75 147 ILE A CA 1
ATOM 1146 C C . ILE A 1 147 ? 6.647 5.622 -8.761 1.00 86.75 147 ILE A C 1
ATOM 1148 O O . ILE A 1 147 ? 6.618 6.027 -7.600 1.00 86.75 147 ILE A O 1
ATOM 1152 N N . ALA A 1 148 ? 5.936 6.200 -9.730 1.00 88.44 148 ALA A N 1
ATOM 1153 C CA . ALA A 1 148 ? 5.076 7.356 -9.499 1.00 88.44 148 ALA A CA 1
ATOM 1154 C C . ALA A 1 148 ? 3.976 7.055 -8.466 1.00 88.44 148 ALA A C 1
ATOM 1156 O O . ALA A 1 148 ? 3.794 7.833 -7.530 1.00 88.44 148 ALA A O 1
ATOM 1157 N N . LEU A 1 149 ? 3.310 5.899 -8.571 1.00 86.25 149 LEU A N 1
ATOM 1158 C CA . LEU A 1 149 ? 2.306 5.458 -7.594 1.00 86.25 149 LEU A CA 1
ATOM 1159 C C . LEU A 1 149 ? 2.902 5.273 -6.190 1.00 86.25 149 LEU A C 1
ATOM 1161 O O . LEU A 1 149 ? 2.283 5.669 -5.203 1.00 86.25 149 LEU A O 1
ATOM 1165 N N . GLN A 1 150 ? 4.116 4.725 -6.078 1.00 86.19 150 GLN A N 1
ATOM 1166 C CA . GLN A 1 150 ? 4.808 4.596 -4.790 1.00 86.19 150 GLN A CA 1
ATOM 1167 C C . GLN A 1 150 ? 5.130 5.962 -4.173 1.00 86.19 150 GLN A C 1
ATOM 1169 O O . GLN A 1 150 ? 4.888 6.166 -2.984 1.00 86.19 150 GLN A O 1
ATOM 1174 N N . ILE A 1 151 ? 5.618 6.918 -4.968 1.00 88.00 151 ILE A N 1
ATOM 1175 C CA . ILE A 1 151 ? 5.867 8.291 -4.504 1.00 88.00 151 ILE A CA 1
ATOM 1176 C C . ILE A 1 151 ? 4.566 8.942 -4.031 1.00 88.00 151 ILE A C 1
ATOM 1178 O O . ILE A 1 151 ? 4.526 9.522 -2.944 1.00 88.00 151 ILE A O 1
ATOM 1182 N N . GLN A 1 152 ? 3.496 8.818 -4.816 1.00 87.88 152 GLN A N 1
ATOM 1183 C CA . GLN A 1 152 ? 2.188 9.367 -4.471 1.00 87.88 152 GLN A CA 1
ATOM 1184 C C . GLN A 1 152 ? 1.676 8.774 -3.154 1.00 87.88 152 GLN A C 1
ATOM 1186 O O . GLN A 1 152 ? 1.234 9.520 -2.281 1.00 87.88 152 GLN A O 1
ATOM 1191 N N . SER A 1 153 ? 1.808 7.457 -2.972 1.00 85.44 153 SER A N 1
ATOM 1192 C CA . SER A 1 153 ? 1.512 6.776 -1.710 1.00 85.44 153 SER A CA 1
ATOM 1193 C C . SER A 1 153 ? 2.300 7.369 -0.540 1.00 85.44 153 SER A C 1
ATOM 1195 O O . SER A 1 153 ? 1.699 7.745 0.464 1.00 85.44 153 SER A O 1
ATOM 1197 N N . ILE A 1 154 ? 3.626 7.504 -0.666 1.00 85.62 154 ILE A N 1
ATOM 1198 C CA . ILE A 1 154 ? 4.490 8.052 0.395 1.00 85.62 154 ILE A CA 1
ATOM 1199 C C . ILE A 1 154 ? 4.056 9.475 0.771 1.00 85.62 154 ILE A C 1
ATOM 1201 O O . ILE A 1 154 ? 3.964 9.827 1.948 1.00 85.62 154 ILE A O 1
ATOM 1205 N N . GLN A 1 155 ? 3.753 10.309 -0.224 1.00 86.38 155 GLN A N 1
ATOM 1206 C CA . GLN A 1 155 ? 3.268 11.667 0.010 1.00 86.38 155 GLN A CA 1
ATOM 1207 C C . GLN A 1 155 ? 1.910 11.688 0.722 1.00 86.38 155 GLN A C 1
ATOM 1209 O O . GLN A 1 155 ? 1.695 12.555 1.577 1.00 86.38 155 GLN A O 1
ATOM 1214 N N . GLN A 1 156 ? 1.004 10.760 0.395 1.00 84.50 156 GLN A N 1
ATOM 1215 C CA . GLN A 1 156 ? -0.288 10.657 1.073 1.00 84.50 156 GLN A CA 1
ATOM 1216 C C . GLN A 1 156 ? -0.148 10.137 2.497 1.00 84.50 156 GLN A C 1
ATOM 1218 O O . GLN A 1 156 ? -0.705 10.748 3.405 1.00 84.50 156 GLN A O 1
ATOM 1223 N N . GLU A 1 157 ? 0.631 9.081 2.720 1.00 83.00 157 GLU A N 1
ATOM 1224 C CA . GLU A 1 157 ? 0.928 8.585 4.063 1.00 83.00 157 GLU A CA 1
ATOM 1225 C C . GLU A 1 157 ? 1.452 9.722 4.942 1.00 83.00 157 GLU A C 1
ATOM 1227 O O . GLU A 1 157 ? 0.886 10.004 5.999 1.00 83.00 157 GLU A O 1
ATOM 1232 N N . TYR A 1 158 ? 2.470 10.440 4.463 1.00 84.69 158 TYR A N 1
ATOM 1233 C CA . TYR A 1 158 ? 3.035 11.576 5.175 1.00 84.69 158 TYR A CA 1
ATOM 1234 C C . TYR A 1 158 ? 1.961 12.633 5.487 1.00 84.69 158 TYR A C 1
ATOM 1236 O O . TYR A 1 158 ? 1.882 13.141 6.607 1.00 84.69 158 TYR A O 1
ATOM 1244 N N . ARG A 1 159 ? 1.085 12.956 4.526 1.00 84.56 159 ARG A N 1
ATOM 1245 C CA . ARG A 1 159 ? -0.017 13.906 4.738 1.00 84.56 159 ARG A CA 1
ATOM 1246 C C . ARG A 1 159 ? -0.983 13.431 5.823 1.00 84.56 159 ARG A C 1
ATOM 1248 O O . ARG A 1 159 ? -1.420 14.250 6.629 1.00 84.56 159 ARG A O 1
ATOM 1255 N N . LEU A 1 160 ? -1.324 12.145 5.838 1.00 82.25 160 LEU A N 1
ATOM 1256 C CA . LEU A 1 160 ? -2.237 11.570 6.822 1.00 82.25 160 LEU A CA 1
ATOM 1257 C C . LEU A 1 160 ? -1.617 11.527 8.220 1.00 82.25 160 LEU A C 1
ATOM 1259 O O . LEU A 1 160 ? -2.314 11.837 9.180 1.00 82.25 160 LEU A O 1
ATOM 1263 N N . GLN A 1 161 ? -0.317 11.236 8.336 1.00 79.06 161 GLN A N 1
ATOM 1264 C CA . GLN A 1 161 ? 0.416 11.290 9.611 1.00 79.06 161 GLN A CA 1
ATOM 1265 C C . GLN A 1 161 ? 0.411 12.698 10.226 1.00 79.06 161 GLN A C 1
ATOM 1267 O O . GLN A 1 161 ? 0.424 12.849 11.444 1.00 79.06 161 GLN A O 1
ATOM 1272 N N . HIS A 1 162 ? 0.367 13.736 9.386 1.00 77.56 162 HIS A N 1
ATOM 1273 C CA . HIS A 1 162 ? 0.344 15.139 9.810 1.00 77.56 162 HIS A CA 1
ATOM 1274 C C . HIS A 1 162 ? -1.077 15.716 9.931 1.00 77.56 162 HIS A C 1
ATOM 1276 O O . HIS A 1 162 ? -1.242 16.899 10.243 1.00 77.56 162 HIS A O 1
ATOM 1282 N N . LYS A 1 163 ? -2.118 14.908 9.694 1.00 75.81 163 LYS A N 1
ATOM 1283 C CA . LYS A 1 163 ? -3.517 15.283 9.927 1.00 75.81 163 LYS A CA 1
ATOM 1284 C C . LYS A 1 163 ? -3.862 14.982 11.388 1.00 75.81 163 LYS A C 1
ATOM 1286 O O . LYS A 1 163 ? -3.605 13.891 11.881 1.00 75.81 163 LYS A O 1
ATOM 1291 N N . LYS A 1 164 ? -4.446 15.953 12.097 1.00 65.12 164 LYS A N 1
ATOM 1292 C CA . LYS A 1 164 ? -4.798 15.804 13.519 1.00 65.12 164 LYS A CA 1
ATOM 1293 C C . LYS A 1 164 ? -5.875 14.719 13.685 1.00 65.12 164 LYS A C 1
ATOM 1295 O O . LYS A 1 164 ? -6.977 14.883 13.163 1.00 65.12 164 LYS A O 1
ATOM 1300 N N . SER A 1 165 ? -5.558 13.632 14.391 1.00 67.50 165 SER A N 1
ATOM 1301 C CA . SER A 1 165 ? -6.532 12.607 14.790 1.00 67.50 165 SER A CA 1
ATOM 1302 C C . SER A 1 165 ? -7.401 13.104 15.948 1.00 67.50 165 SER A C 1
ATOM 1304 O O . SER A 1 165 ? -6.975 13.963 16.724 1.00 67.50 165 SER A O 1
ATOM 1306 N N . THR A 1 166 ? -8.610 12.561 16.081 1.00 78.94 166 THR A N 1
ATOM 1307 C CA . THR A 1 166 ? -9.534 12.908 17.176 1.00 78.94 166 THR A CA 1
ATOM 1308 C C . THR A 1 166 ? -9.443 11.903 18.331 1.00 78.94 166 THR A C 1
ATOM 1310 O O . THR A 1 166 ? -9.077 10.749 18.111 1.00 78.94 166 THR A O 1
ATOM 1313 N N . ASP A 1 167 ? -9.813 12.299 19.555 1.00 79.75 167 ASP A N 1
ATOM 1314 C CA . ASP A 1 167 ? -9.895 11.371 20.704 1.00 79.75 167 ASP A CA 1
ATOM 1315 C C . ASP A 1 167 ? -10.888 10.224 20.443 1.00 79.75 167 ASP A C 1
ATOM 1317 O O . ASP A 1 167 ? -10.675 9.081 20.853 1.00 79.75 167 ASP A O 1
ATOM 1321 N N . THR A 1 168 ? -11.940 10.509 19.674 1.00 91.00 168 THR A N 1
ATOM 1322 C CA . THR A 1 168 ? -12.913 9.524 19.195 1.00 91.00 168 THR A CA 1
ATOM 1323 C C . THR A 1 168 ? -12.262 8.449 18.320 1.00 91.00 168 THR A C 1
ATOM 1325 O O . THR A 1 168 ? -12.593 7.270 18.447 1.00 91.00 168 THR A O 1
ATOM 1328 N N . ASP A 1 169 ? -11.295 8.816 17.471 1.00 94.31 169 ASP A N 1
ATOM 1329 C CA . ASP A 1 169 ? -10.576 7.840 16.646 1.00 94.31 169 ASP A CA 1
ATOM 1330 C C . ASP A 1 169 ? -9.719 6.901 17.488 1.00 94.31 169 ASP A C 1
ATOM 1332 O O . ASP A 1 169 ? -9.672 5.705 17.207 1.00 94.31 169 ASP A O 1
ATOM 1336 N N . ALA A 1 170 ? -9.082 7.418 18.542 1.00 93.88 170 ALA A N 1
ATOM 1337 C CA . ALA A 1 170 ? -8.303 6.599 19.466 1.00 93.88 170 ALA A CA 1
ATOM 1338 C C . ALA A 1 170 ? -9.189 5.540 20.144 1.00 93.88 170 ALA A C 1
ATOM 1340 O O . ALA A 1 170 ? -8.808 4.372 20.242 1.00 93.88 170 ALA A O 1
ATOM 1341 N N . HIS A 1 171 ? -10.398 5.930 20.565 1.00 96.31 171 HIS A N 1
ATOM 1342 C CA . HIS A 1 171 ? -11.360 5.028 21.196 1.00 96.31 171 HIS A CA 1
ATOM 1343 C C . HIS A 1 171 ? -11.761 3.865 20.276 1.00 96.31 171 HIS A C 1
ATOM 1345 O O . HIS A 1 171 ? -11.545 2.702 20.626 1.00 96.31 171 HIS A O 1
ATOM 1351 N N . PHE A 1 172 ? -12.290 4.156 19.083 1.00 97.94 172 PHE A N 1
ATOM 1352 C CA . PHE A 1 172 ? -12.726 3.106 18.155 1.00 97.94 172 PHE A CA 1
ATOM 1353 C C . PHE A 1 172 ? -11.565 2.281 17.608 1.00 97.94 172 PHE A C 1
ATOM 1355 O O . PHE A 1 172 ? -11.718 1.079 17.376 1.00 97.94 172 PHE A O 1
ATOM 1362 N N . MET A 1 173 ? -10.386 2.890 17.462 1.00 97.50 173 MET A N 1
ATOM 1363 C CA . MET A 1 173 ? -9.210 2.155 17.029 1.00 97.50 173 MET A CA 1
ATOM 1364 C C . MET A 1 173 ? -8.766 1.116 18.067 1.00 97.50 173 MET A C 1
ATOM 1366 O O . MET A 1 173 ? -8.442 -0.011 17.698 1.00 97.50 173 MET A O 1
ATOM 1370 N N . ARG A 1 174 ? -8.828 1.426 19.369 1.00 97.69 174 ARG A N 1
ATOM 1371 C CA . ARG A 1 174 ? -8.562 0.430 20.424 1.00 97.69 174 ARG A CA 1
ATOM 1372 C C . ARG A 1 174 ? -9.553 -0.729 20.382 1.00 97.69 174 ARG A C 1
ATOM 1374 O O . ARG A 1 174 ? -9.125 -1.878 20.446 1.00 97.69 174 ARG A O 1
ATOM 1381 N N . LEU A 1 175 ? -10.843 -0.440 20.195 1.00 98.06 175 LEU A N 1
ATOM 1382 C CA . LEU A 1 175 ? -11.874 -1.476 20.075 1.00 98.06 175 LEU A CA 1
ATOM 1383 C C . LEU A 1 175 ? -11.594 -2.426 18.904 1.00 98.06 175 LEU A C 1
ATOM 1385 O O . LEU A 1 175 ? -11.664 -3.645 19.066 1.00 98.06 175 LEU A O 1
ATOM 1389 N N . VAL A 1 176 ? -11.230 -1.893 17.732 1.00 98.25 176 VAL A N 1
ATOM 1390 C CA . VAL A 1 176 ? -10.927 -2.748 16.576 1.00 98.25 176 VAL A CA 1
ATOM 1391 C C . VAL A 1 176 ? -9.605 -3.510 16.744 1.00 98.25 176 VAL A C 1
ATOM 1393 O O . VAL A 1 176 ? -9.508 -4.664 16.331 1.00 98.25 176 VAL A O 1
ATOM 1396 N N . LEU A 1 177 ? -8.603 -2.938 17.418 1.00 98.25 177 LEU A N 1
ATOM 1397 C CA . LEU A 1 177 ? -7.349 -3.632 17.735 1.00 98.25 177 LEU A CA 1
ATOM 1398 C C . LEU A 1 177 ? -7.557 -4.789 18.719 1.00 98.25 177 LEU A C 1
ATOM 1400 O O . LEU A 1 177 ? -6.943 -5.846 18.561 1.00 98.25 177 LEU A O 1
ATOM 1404 N N . ASP A 1 178 ? -8.442 -4.628 19.701 1.00 98.06 178 ASP A N 1
ATOM 1405 C CA . ASP A 1 178 ? -8.833 -5.715 20.600 1.00 98.06 178 ASP A CA 1
ATOM 1406 C C . ASP A 1 178 ? -9.576 -6.827 19.855 1.00 98.06 178 ASP A C 1
ATOM 1408 O O . ASP A 1 178 ? -9.341 -8.012 20.107 1.00 98.06 178 ASP A O 1
ATOM 1412 N N . GLU A 1 179 ? -10.401 -6.473 18.869 1.00 98.19 179 GLU A N 1
ATOM 1413 C CA . GLU A 1 179 ? -11.046 -7.450 17.993 1.00 98.19 179 GLU A CA 1
ATOM 1414 C C . GLU A 1 179 ? -10.009 -8.219 17.149 1.00 98.19 179 GLU A C 1
ATOM 1416 O O . GLU A 1 179 ? -10.099 -9.442 17.018 1.00 98.19 179 GLU A O 1
ATOM 1421 N N . ALA A 1 180 ? -8.953 -7.553 16.662 1.00 97.50 180 ALA A N 1
ATOM 1422 C CA . ALA A 1 180 ? -7.876 -8.199 15.904 1.00 97.50 180 ALA A CA 1
ATOM 1423 C C . ALA A 1 180 ? -7.108 -9.254 16.718 1.00 97.50 180 ALA A C 1
ATOM 1425 O O . ALA A 1 180 ? -6.618 -10.231 16.142 1.00 97.50 180 ALA A O 1
ATOM 1426 N N . LYS A 1 181 ? -7.046 -9.129 18.052 1.00 96.50 181 LYS A N 1
ATOM 1427 C CA . LYS A 1 181 ? -6.411 -10.133 18.931 1.00 96.50 181 LYS A CA 1
ATOM 1428 C C . LYS A 1 181 ? -7.110 -11.496 18.881 1.00 96.50 181 LYS A C 1
ATOM 1430 O O . LYS A 1 181 ? -6.471 -12.502 19.181 1.00 96.50 181 LYS A O 1
ATOM 1435 N N . LYS A 1 182 ? -8.378 -11.553 18.456 1.00 96.50 182 LYS A N 1
ATOM 1436 C CA . LYS A 1 182 ? -9.146 -12.801 18.299 1.00 96.50 182 LYS A CA 1
ATOM 1437 C C . LYS A 1 182 ? -8.781 -13.589 17.037 1.00 96.50 182 LYS A C 1
ATOM 1439 O O . LYS A 1 182 ? -9.175 -14.750 16.914 1.00 96.50 182 LYS A O 1
ATOM 1444 N N . CYS A 1 183 ? -8.019 -12.993 16.113 1.00 95.06 183 CYS A N 1
ATOM 1445 C CA . CYS A 1 183 ? -7.544 -13.675 14.912 1.00 95.06 183 CYS A CA 1
ATOM 1446 C C . CYS A 1 183 ? -6.753 -14.934 15.281 1.00 95.06 183 CYS A C 1
ATOM 1448 O O . CYS A 1 183 ? -5.747 -14.875 15.994 1.00 95.06 183 CYS A O 1
ATOM 1450 N N . LYS A 1 184 ? -7.174 -16.073 14.730 1.00 89.25 184 LYS A N 1
ATOM 1451 C CA . LYS A 1 184 ? -6.457 -17.342 14.862 1.00 89.25 184 LYS A CA 1
ATOM 1452 C C . LYS A 1 184 ? -5.420 -17.475 13.753 1.00 89.25 184 LYS A C 1
ATOM 1454 O O . LYS A 1 184 ? -5.642 -17.039 12.624 1.00 89.25 184 LYS A O 1
ATOM 1459 N N . SER A 1 185 ? -4.297 -18.111 14.067 1.00 82.56 185 SER A N 1
ATOM 1460 C CA . SER A 1 185 ? -3.290 -18.448 13.063 1.00 82.56 185 SER A CA 1
ATOM 1461 C C . SER A 1 185 ? -3.866 -19.430 12.041 1.00 82.56 185 SER A C 1
ATOM 1463 O O . SER A 1 185 ? -4.462 -20.443 12.404 1.00 82.56 185 SER A O 1
ATOM 1465 N N . GLU A 1 186 ? -3.660 -19.148 10.759 1.00 82.31 186 GLU A N 1
ATOM 1466 C CA . GLU A 1 186 ? -4.030 -20.051 9.669 1.00 82.31 186 GLU A CA 1
ATOM 1467 C C . GLU A 1 186 ? -2.848 -20.940 9.283 1.00 82.31 186 GLU A C 1
ATOM 1469 O O . GLU A 1 186 ? -1.708 -20.477 9.225 1.00 82.31 186 GLU A O 1
ATOM 1474 N N . LYS A 1 187 ? -3.115 -22.217 8.978 1.00 77.38 187 LYS A N 1
ATOM 1475 C CA . LYS A 1 187 ? -2.096 -23.136 8.454 1.00 77.38 187 LYS A CA 1
ATOM 1476 C C . LYS A 1 187 ? -1.703 -22.699 7.039 1.00 77.38 187 LYS A C 1
ATOM 1478 O O . LYS A 1 187 ? -2.426 -22.957 6.082 1.00 77.38 187 LYS A O 1
ATOM 1483 N N . SER A 1 188 ? -0.578 -22.002 6.919 1.00 79.88 188 SER A N 1
ATOM 1484 C CA . SER A 1 188 ? -0.054 -21.456 5.665 1.00 79.88 188 SER A CA 1
ATOM 1485 C C . SER A 1 188 ? 1.463 -21.288 5.771 1.00 79.88 188 SER A C 1
ATOM 1487 O O . SER A 1 188 ? 1.969 -20.934 6.832 1.00 79.88 188 SER A O 1
ATOM 1489 N N . ASN A 1 189 ? 2.183 -21.482 4.660 1.00 80.62 189 ASN A N 1
ATOM 1490 C CA . ASN A 1 189 ? 3.636 -21.253 4.584 1.00 80.62 189 ASN A CA 1
ATOM 1491 C C . ASN A 1 189 ? 4.015 -19.772 4.772 1.00 80.62 189 ASN A C 1
ATOM 1493 O O . ASN A 1 189 ? 5.146 -19.450 5.128 1.00 80.62 189 ASN A O 1
ATOM 1497 N N . THR A 1 190 ? 3.057 -18.872 4.547 1.00 81.69 190 THR A N 1
ATOM 1498 C CA . THR A 1 190 ? 3.187 -17.431 4.783 1.00 81.69 190 THR A CA 1
ATOM 1499 C C . THR A 1 190 ? 2.335 -17.036 5.990 1.00 81.69 190 THR A C 1
ATOM 1501 O O . THR A 1 190 ? 1.127 -17.324 5.957 1.00 81.69 190 THR A O 1
ATOM 1504 N N . PRO A 1 191 ? 2.906 -16.363 7.014 1.00 86.69 191 PRO A N 1
ATOM 1505 C CA . PRO A 1 191 ? 2.140 -15.785 8.113 1.00 86.69 191 PRO A CA 1
ATOM 1506 C C . PRO A 1 191 ? 1.035 -14.892 7.564 1.00 86.69 191 PRO A C 1
ATOM 1508 O O . PRO A 1 191 ? 1.252 -14.153 6.606 1.00 86.69 191 PRO A O 1
ATOM 1511 N N . LYS A 1 192 ? -0.162 -14.970 8.137 1.00 91.19 192 LYS A N 1
ATOM 1512 C CA . LYS A 1 192 ? -1.280 -14.120 7.725 1.00 91.19 192 LYS A CA 1
ATOM 1513 C C . LYS A 1 192 ? -1.469 -12.978 8.724 1.00 91.19 192 LYS A C 1
ATOM 1515 O O . LYS A 1 192 ? -1.283 -13.210 9.920 1.00 91.19 192 LYS A O 1
ATOM 1520 N N . PRO A 1 193 ? -1.827 -11.767 8.267 1.00 93.25 193 PRO A N 1
ATOM 1521 C CA . PRO A 1 193 ? -1.953 -10.621 9.155 1.00 93.25 193 PRO A CA 1
ATOM 1522 C C . PRO A 1 193 ? -3.150 -10.792 10.092 1.00 93.25 193 PRO A C 1
ATOM 1524 O O . PRO A 1 193 ? -4.199 -11.297 9.686 1.00 93.25 193 PRO A O 1
ATOM 1527 N N . LYS A 1 194 ? -3.010 -10.339 11.339 1.00 94.94 194 LYS A N 1
ATOM 1528 C CA . LYS A 1 194 ? -4.138 -10.200 12.266 1.00 94.94 194 LYS A CA 1
ATOM 1529 C C . LYS A 1 194 ? -4.864 -8.900 11.932 1.00 94.94 194 LYS A C 1
ATOM 1531 O O . LYS A 1 194 ? -4.357 -7.820 12.221 1.00 94.94 194 LYS A O 1
ATOM 1536 N N . VAL A 1 195 ? -6.012 -9.014 11.269 1.00 97.25 195 VAL A N 1
ATOM 1537 C CA . VAL A 1 195 ? -6.777 -7.865 10.766 1.00 97.25 195 VAL A CA 1
ATOM 1538 C C . VAL A 1 195 ? -8.164 -7.860 11.382 1.00 97.25 195 VAL A C 1
ATOM 1540 O O . VAL A 1 195 ? -8.816 -8.904 11.423 1.00 97.25 195 VAL A O 1
ATOM 1543 N N . ALA A 1 196 ? -8.623 -6.691 11.812 1.00 98.38 196 ALA A N 1
ATOM 1544 C CA . ALA A 1 196 ? -10.008 -6.443 12.173 1.00 98.38 196 ALA A CA 1
ATOM 1545 C C . ALA A 1 196 ? -10.525 -5.148 11.543 1.00 98.38 196 ALA A C 1
ATOM 1547 O O . ALA A 1 196 ? -9.753 -4.281 11.125 1.00 98.38 196 ALA A O 1
ATOM 1548 N N . ALA A 1 197 ? -11.847 -5.059 11.472 1.00 98.69 197 ALA A N 1
ATOM 1549 C CA . ALA A 1 197 ? -12.595 -3.941 10.934 1.00 98.69 197 ALA A CA 1
ATOM 1550 C C . ALA A 1 197 ? -13.760 -3.605 11.873 1.00 98.69 197 ALA A C 1
ATOM 1552 O O . ALA A 1 197 ? -14.343 -4.507 12.477 1.00 98.69 197 ALA A O 1
ATOM 1553 N N . LEU A 1 198 ? -14.112 -2.328 11.984 1.00 98.75 198 LEU A N 1
ATOM 1554 C CA . LEU A 1 198 ? -15.221 -1.831 12.799 1.00 98.75 198 LEU A CA 1
ATOM 1555 C C . LEU A 1 198 ? -15.895 -0.673 12.063 1.00 98.75 198 LEU A C 1
ATOM 1557 O O . LEU A 1 198 ? -15.213 0.233 11.595 1.00 98.75 198 LEU A O 1
ATOM 1561 N N . VAL A 1 199 ? -17.222 -0.696 11.947 1.00 98.69 199 VAL A N 1
ATOM 1562 C CA . VAL A 1 199 ? -17.995 0.398 11.347 1.00 98.69 199 VAL A CA 1
ATOM 1563 C C . VAL A 1 199 ? -18.717 1.184 12.434 1.00 98.69 199 VAL A C 1
ATOM 1565 O O . VAL A 1 199 ? -19.424 0.616 13.269 1.00 98.69 199 VAL A O 1
ATOM 1568 N N . VAL A 1 200 ? -18.555 2.504 12.380 1.00 98.19 200 VAL A N 1
ATOM 1569 C CA . VAL A 1 200 ? -19.214 3.484 13.244 1.00 98.19 200 VAL A CA 1
ATOM 1570 C C . VAL A 1 200 ? -20.147 4.349 12.412 1.00 98.19 200 VAL A C 1
ATOM 1572 O O . VAL A 1 200 ? -19.765 4.854 11.354 1.00 98.19 200 VAL A O 1
ATOM 1575 N N . ARG A 1 201 ? -21.353 4.576 12.922 1.00 95.94 201 ARG A N 1
ATOM 1576 C CA . ARG A 1 201 ? -22.316 5.530 12.376 1.00 95.94 201 ARG A CA 1
ATOM 1577 C C . ARG A 1 201 ? -22.878 6.361 13.522 1.00 95.94 201 ARG A C 1
ATOM 1579 O O . ARG A 1 201 ? -23.194 5.810 14.568 1.00 95.94 201 ARG A O 1
ATOM 1586 N N . ASP A 1 202 ? -22.940 7.677 13.342 1.00 92.94 202 ASP A N 1
ATOM 1587 C CA . ASP A 1 202 ? -23.483 8.616 14.337 1.00 92.94 202 ASP A CA 1
ATOM 1588 C C . ASP A 1 202 ? -22.854 8.455 15.740 1.00 92.94 202 ASP A C 1
ATOM 1590 O O . ASP A 1 202 ? -23.519 8.534 16.769 1.00 92.94 202 ASP A O 1
ATOM 1594 N N . GLY A 1 203 ? -21.542 8.186 15.776 1.00 92.19 203 GLY A N 1
ATOM 1595 C CA . GLY A 1 203 ? -20.785 7.976 17.015 1.00 92.19 203 GLY A CA 1
ATOM 1596 C C . GLY A 1 203 ? -21.033 6.631 17.708 1.00 92.19 203 GLY A C 1
ATOM 1597 O O . GLY A 1 203 ? -20.544 6.437 18.816 1.00 92.19 203 GLY A O 1
ATOM 1598 N N . GLN A 1 204 ? -21.756 5.701 17.080 1.00 95.62 204 GLN A N 1
ATOM 1599 C CA . GLN A 1 204 ? -22.043 4.374 17.623 1.00 95.62 204 GLN A CA 1
ATOM 1600 C C . GLN A 1 204 ? -21.466 3.268 16.740 1.00 95.62 204 GLN A C 1
ATOM 1602 O O . GLN A 1 204 ? -21.551 3.317 15.512 1.00 95.62 204 GLN A O 1
ATOM 1607 N N . GLU A 1 205 ? -20.887 2.246 17.368 1.00 97.38 205 GLU A N 1
ATOM 1608 C CA . GLU A 1 205 ? -20.502 1.024 16.665 1.00 97.38 205 GLU A CA 1
ATOM 1609 C C . GLU A 1 205 ? -21.761 0.294 16.182 1.00 97.38 205 GLU A C 1
ATOM 1611 O O . GLU A 1 205 ? -22.628 -0.055 16.981 1.00 97.38 205 GLU A O 1
ATOM 1616 N N . ILE A 1 206 ? -21.828 0.019 14.880 1.00 97.62 206 ILE A N 1
ATOM 1617 C CA . ILE A 1 206 ? -22.909 -0.780 14.278 1.00 97.62 206 ILE A CA 1
ATOM 1618 C C . ILE A 1 206 ? -22.457 -2.194 13.907 1.00 97.62 206 ILE A C 1
ATOM 1620 O O . ILE A 1 206 ? -23.281 -3.057 13.618 1.00 97.62 206 ILE A O 1
ATOM 1624 N N . GLY A 1 207 ? -21.150 -2.457 13.942 1.00 98.00 207 GLY A N 1
ATOM 1625 C CA . GLY A 1 207 ? -20.603 -3.801 13.847 1.00 98.00 207 GLY A CA 1
ATOM 1626 C C . GLY A 1 207 ? -19.083 -3.815 13.754 1.00 98.00 207 GLY A C 1
ATOM 1627 O O . GLY A 1 207 ? -18.460 -2.868 13.276 1.00 98.00 207 GLY A O 1
ATOM 1628 N N . ARG A 1 208 ? -18.493 -4.944 14.142 1.00 98.44 208 ARG A N 1
ATOM 1629 C CA . ARG A 1 208 ? -17.068 -5.242 13.968 1.00 98.44 208 ARG A CA 1
ATOM 1630 C C . ARG A 1 208 ? -16.848 -6.683 13.550 1.00 98.44 208 ARG A C 1
ATOM 1632 O O . ARG A 1 208 ? -17.701 -7.533 13.813 1.00 98.44 208 ARG A O 1
ATOM 1639 N N . ALA A 1 209 ? -15.726 -6.951 12.898 1.00 98.50 209 ALA A N 1
ATOM 1640 C CA . ALA A 1 209 ? -15.315 -8.298 12.548 1.00 98.50 209 ALA A CA 1
ATOM 1641 C C . ALA A 1 209 ? -13.797 -8.457 12.553 1.00 98.50 209 ALA A C 1
ATOM 1643 O O . ALA A 1 209 ? -13.062 -7.479 12.414 1.00 98.50 209 ALA A O 1
ATOM 1644 N N . TYR A 1 210 ? -13.329 -9.699 12.637 1.00 98.25 210 TYR A N 1
ATOM 1645 C CA . TYR A 1 210 ? -11.915 -10.039 12.477 1.00 98.25 210 TYR A CA 1
ATOM 1646 C C . TYR A 1 210 ? -11.683 -11.085 11.384 1.00 98.25 210 TYR A C 1
ATOM 1648 O O . TYR A 1 210 ? -12.589 -11.796 10.934 1.00 98.25 210 TYR A O 1
ATOM 1656 N N . ARG A 1 211 ? -10.437 -11.159 10.912 1.00 96.50 211 ARG A N 1
ATOM 1657 C CA . ARG A 1 211 ? -10.018 -12.089 9.866 1.00 96.50 211 ARG A CA 1
ATOM 1658 C C . ARG A 1 211 ? -10.253 -13.530 10.319 1.00 96.50 211 ARG A C 1
ATOM 1660 O O . ARG A 1 211 ? -9.735 -13.957 11.349 1.00 96.50 211 ARG A O 1
ATOM 1667 N N . GLY A 1 212 ? -11.002 -14.283 9.520 1.00 94.81 212 GLY A N 1
ATOM 1668 C CA . GLY A 1 212 ? -11.333 -15.674 9.818 1.00 94.81 212 GLY A CA 1
ATOM 1669 C C . GLY A 1 212 ? -12.506 -15.894 10.783 1.00 94.81 212 GLY A C 1
ATOM 1670 O O . GLY A 1 212 ? -12.712 -17.038 11.176 1.00 94.81 212 GLY A O 1
ATOM 1671 N N . GLU A 1 213 ? -13.260 -14.857 11.176 1.00 96.12 213 GLU A N 1
ATOM 1672 C CA . GLU A 1 213 ? -14.366 -14.977 12.148 1.00 96.12 213 GLU A CA 1
ATOM 1673 C C . GLU A 1 213 ? -15.501 -15.893 11.665 1.00 96.12 213 GLU A C 1
ATOM 1675 O O . GLU A 1 213 ? -15.879 -16.816 12.382 1.00 96.12 213 GLU A O 1
ATOM 1680 N N . LEU A 1 214 ? -16.041 -15.658 10.461 1.00 93.31 214 LEU A N 1
ATOM 1681 C CA . LEU A 1 214 ? -17.121 -16.491 9.908 1.00 93.31 214 LEU A CA 1
ATOM 1682 C C . LEU A 1 214 ? -16.587 -17.705 9.144 1.00 93.31 214 LEU A C 1
ATOM 1684 O O . LEU A 1 214 ? -17.140 -18.799 9.253 1.00 93.31 214 LEU A O 1
ATOM 1688 N N . LYS A 1 215 ? -15.527 -17.521 8.347 1.00 91.62 215 LYS A N 1
ATOM 1689 C CA . LYS A 1 215 ? -14.875 -18.590 7.580 1.00 91.62 215 LYS A CA 1
ATOM 1690 C C . LYS A 1 215 ? -13.363 -18.364 7.520 1.00 91.62 215 LYS A C 1
ATOM 1692 O O . LYS A 1 215 ? -12.938 -17.221 7.337 1.00 91.62 215 LYS A O 1
ATOM 1697 N N . PRO A 1 216 ? -12.536 -19.424 7.611 1.00 89.06 216 PRO A N 1
ATOM 1698 C CA . PRO A 1 216 ? -11.088 -19.305 7.462 1.00 89.06 216 PRO A CA 1
ATOM 1699 C C . PRO A 1 216 ? -10.691 -18.592 6.162 1.00 89.06 216 PRO A C 1
ATOM 1701 O O . PRO A 1 216 ? -11.237 -18.877 5.097 1.00 89.06 216 PRO A O 1
ATOM 1704 N N . GLY A 1 217 ? -9.720 -17.681 6.238 1.00 86.94 217 GLY A N 1
ATOM 1705 C CA . GLY A 1 217 ? -9.218 -16.933 5.086 1.00 86.94 217 GLY A CA 1
ATOM 1706 C C . GLY A 1 217 ? -10.042 -15.707 4.677 1.00 86.94 217 GLY A C 1
ATOM 1707 O O . GLY A 1 217 ? -9.550 -14.910 3.871 1.00 86.94 217 GLY A O 1
ATOM 1708 N N . ASP A 1 218 ? -11.246 -15.506 5.223 1.00 93.25 218 ASP A N 1
ATOM 1709 C CA . ASP A 1 218 ? -12.029 -14.298 4.957 1.00 93.25 218 ASP A CA 1
ATOM 1710 C C . ASP A 1 218 ? -11.413 -13.080 5.650 1.00 93.25 218 ASP A C 1
ATOM 1712 O O . ASP A 1 218 ? -10.967 -13.140 6.797 1.00 93.25 218 ASP A O 1
ATOM 1716 N N . HIS A 1 219 ? -11.362 -11.963 4.921 1.00 95.50 219 HIS A N 1
ATOM 1717 C CA . HIS A 1 219 ? -10.840 -10.704 5.454 1.00 95.50 219 HIS A CA 1
ATOM 1718 C C . HIS A 1 219 ? -11.876 -10.058 6.368 1.00 95.50 219 HIS A C 1
ATOM 1720 O O . HIS A 1 219 ? -13.074 -10.207 6.133 1.00 95.50 219 HIS A O 1
ATOM 1726 N N . ALA A 1 220 ? -11.412 -9.303 7.361 1.00 97.56 220 ALA A N 1
ATOM 1727 C CA . ALA A 1 220 ? -12.284 -8.645 8.323 1.00 97.56 220 ALA A CA 1
ATOM 1728 C C . ALA A 1 220 ? -13.302 -7.717 7.648 1.00 97.56 220 ALA A C 1
ATOM 1730 O O . ALA A 1 220 ? -14.487 -7.783 7.957 1.00 97.56 220 ALA A O 1
ATOM 1731 N N . GLU A 1 221 ? -12.870 -6.918 6.670 1.00 97.94 221 GLU A N 1
ATOM 1732 C CA . GLU A 1 221 ? -13.736 -5.983 5.947 1.00 97.94 221 GLU A CA 1
ATOM 1733 C C . GLU A 1 221 ? -14.805 -6.730 5.145 1.00 97.94 221 GLU A C 1
ATOM 1735 O O . GLU A 1 221 ? -15.959 -6.323 5.124 1.00 97.94 221 GLU A O 1
ATOM 1740 N N . PHE A 1 222 ? -14.456 -7.863 4.527 1.00 96.88 222 PHE A N 1
ATOM 1741 C CA . PHE A 1 222 ? -15.437 -8.692 3.822 1.00 96.88 222 PHE A CA 1
ATOM 1742 C C . PHE A 1 222 ? -16.463 -9.280 4.792 1.00 96.88 222 PHE A C 1
ATOM 1744 O O . PHE A 1 222 ? -17.663 -9.118 4.588 1.00 96.88 222 PHE A O 1
ATOM 1751 N N . THR A 1 223 ? -15.991 -9.916 5.865 1.00 97.50 223 THR A N 1
ATOM 1752 C CA . THR A 1 223 ? -16.849 -10.493 6.904 1.00 97.50 223 THR A CA 1
ATOM 1753 C C . THR A 1 223 ? -17.808 -9.455 7.482 1.00 97.50 223 THR A C 1
ATOM 1755 O O . THR A 1 223 ? -18.987 -9.743 7.697 1.00 97.50 223 THR A O 1
ATOM 1758 N N . LEU A 1 224 ? -17.315 -8.238 7.709 1.00 98.31 224 LEU A N 1
ATOM 1759 C CA . LEU A 1 224 ? -18.102 -7.149 8.261 1.00 98.31 224 LEU A CA 1
ATOM 1760 C C . LEU A 1 224 ? -19.128 -6.614 7.260 1.00 98.31 224 LEU A C 1
ATOM 1762 O O . LEU A 1 224 ? -20.319 -6.638 7.551 1.00 98.31 224 LEU A O 1
ATOM 1766 N N . LEU A 1 225 ? -18.676 -6.150 6.092 1.00 97.62 225 LEU A N 1
ATOM 1767 C CA . LEU A 1 225 ? -19.507 -5.416 5.132 1.00 97.62 225 LEU A CA 1
ATOM 1768 C C . LEU A 1 225 ? -20.485 -6.329 4.378 1.00 97.62 225 LEU A C 1
ATOM 1770 O O . LEU A 1 225 ? -21.629 -5.950 4.150 1.00 97.62 225 LEU A O 1
ATOM 1774 N N . GLU A 1 226 ? -20.049 -7.534 4.008 1.00 95.56 226 GLU A N 1
ATOM 1775 C CA . GLU A 1 226 ? -20.836 -8.474 3.195 1.00 95.56 226 GLU A CA 1
ATOM 1776 C C . GLU A 1 226 ? -21.481 -9.593 4.007 1.00 95.56 226 GLU A C 1
ATOM 1778 O O . GLU A 1 226 ? -22.388 -10.261 3.521 1.00 95.56 226 GLU A O 1
ATOM 1783 N N . GLY A 1 227 ? -21.002 -9.834 5.226 1.00 95.25 227 GLY A N 1
ATOM 1784 C CA . GLY A 1 227 ? -21.595 -10.804 6.138 1.00 95.25 227 GLY A CA 1
ATOM 1785 C C . GLY A 1 227 ? -22.522 -10.110 7.123 1.00 95.25 227 GLY A C 1
ATOM 1786 O O . GLY A 1 227 ? -23.739 -10.071 6.940 1.00 95.25 227 GLY A O 1
ATOM 1787 N N . LYS A 1 228 ? -21.920 -9.546 8.173 1.00 97.50 228 LYS A N 1
ATOM 1788 C CA . LYS A 1 228 ? -22.629 -9.026 9.353 1.00 97.50 228 LYS A CA 1
ATOM 1789 C C . LYS A 1 228 ? -23.503 -7.807 9.044 1.00 97.50 228 LYS A C 1
ATOM 1791 O O . LYS A 1 228 ? -24.532 -7.636 9.686 1.00 97.50 228 LYS A O 1
ATOM 1796 N N . LEU A 1 229 ? -23.117 -6.990 8.062 1.00 97.25 229 LEU A N 1
ATOM 1797 C CA . LEU A 1 229 ? -23.801 -5.749 7.679 1.00 97.25 229 LEU A CA 1
ATOM 1798 C C . LEU A 1 229 ? -24.371 -5.781 6.252 1.00 97.25 229 LEU A C 1
ATOM 1800 O O . LEU A 1 229 ? -24.652 -4.730 5.681 1.00 97.25 229 LEU A O 1
ATOM 1804 N N . SER A 1 230 ? -24.579 -6.971 5.679 1.00 93.62 230 SER A N 1
ATOM 1805 C CA . SER A 1 230 ? -25.007 -7.159 4.280 1.00 93.62 230 SER A CA 1
ATOM 1806 C C . SER A 1 230 ? -26.242 -6.344 3.869 1.00 93.62 230 SER A C 1
ATOM 1808 O O . SER A 1 230 ? -26.286 -5.849 2.740 1.00 93.62 230 SER A O 1
ATOM 1810 N N . GLY A 1 231 ? -27.200 -6.160 4.785 1.00 93.38 231 GLY A N 1
ATOM 1811 C CA . GLY A 1 231 ? -28.433 -5.385 4.588 1.00 93.38 231 GLY A CA 1
ATOM 1812 C C . GLY A 1 231 ? -28.451 -3.988 5.220 1.00 93.38 231 GLY A C 1
ATOM 1813 O O . GLY A 1 231 ? -29.494 -3.339 5.217 1.00 93.38 231 GLY A O 1
ATOM 1814 N N . VAL A 1 232 ? -27.339 -3.516 5.788 1.00 96.19 232 VAL A N 1
ATOM 1815 C CA . VAL A 1 232 ? -27.279 -2.216 6.471 1.00 96.19 232 VAL A CA 1
ATOM 1816 C C . VAL A 1 232 ? -26.789 -1.143 5.501 1.00 96.19 232 VAL A C 1
ATOM 1818 O O . VAL A 1 232 ? -25.820 -1.344 4.769 1.00 96.19 232 VAL A O 1
ATOM 1821 N N . ASN A 1 233 ? -27.439 0.025 5.495 1.00 96.00 233 ASN A N 1
ATOM 1822 C CA . ASN A 1 233 ? -26.945 1.170 4.736 1.00 96.00 233 ASN A CA 1
ATOM 1823 C C . ASN A 1 233 ? -25.728 1.785 5.445 1.00 96.00 233 ASN A C 1
ATOM 1825 O O . ASN A 1 233 ? -25.852 2.408 6.502 1.00 96.00 233 ASN A O 1
ATOM 1829 N N . LEU A 1 234 ? -24.554 1.626 4.837 1.00 97.44 234 LEU A N 1
ATOM 1830 C CA . LEU A 1 234 ? -23.283 2.126 5.364 1.00 97.44 234 LEU A CA 1
ATOM 1831 C C . LEU A 1 234 ? -22.870 3.472 4.755 1.00 97.44 234 LEU A C 1
ATOM 1833 O O . LEU A 1 234 ? -21.826 4.010 5.120 1.00 97.44 234 LEU A O 1
ATOM 1837 N N . ALA A 1 235 ? -23.693 4.048 3.872 1.00 97.06 235 ALA A N 1
ATOM 1838 C CA . ALA A 1 235 ? -23.411 5.347 3.284 1.00 97.06 235 ALA A CA 1
ATOM 1839 C C . ALA A 1 235 ? -23.279 6.412 4.381 1.00 97.06 235 ALA A C 1
ATOM 1841 O O . ALA A 1 235 ? -24.169 6.540 5.231 1.00 97.06 235 ALA A O 1
ATOM 1842 N N . GLY A 1 236 ? -22.170 7.156 4.361 1.00 94.56 236 GLY A N 1
ATOM 1843 C CA . GLY A 1 236 ? -21.862 8.165 5.380 1.00 94.56 236 GLY A CA 1
ATOM 1844 C C . GLY A 1 236 ? -21.137 7.638 6.625 1.00 94.56 236 GLY A C 1
ATOM 1845 O O . GLY A 1 236 ? -20.709 8.440 7.449 1.00 94.56 236 GLY A O 1
ATOM 1846 N N . ALA A 1 237 ? -20.979 6.320 6.786 1.00 98.00 237 ALA A N 1
ATOM 1847 C CA . ALA A 1 237 ? -20.337 5.746 7.968 1.00 98.00 237 ALA A CA 1
ATOM 1848 C C . ALA A 1 237 ? -18.805 5.912 7.949 1.00 98.00 237 ALA A C 1
ATOM 1850 O O . ALA A 1 237 ? -18.200 6.176 6.904 1.00 98.00 237 ALA A O 1
ATOM 1851 N N . THR A 1 238 ? -18.183 5.717 9.116 1.00 98.19 238 THR A N 1
ATOM 1852 C CA . THR A 1 238 ? -16.726 5.624 9.276 1.00 98.19 238 THR A CA 1
ATOM 1853 C C . THR A 1 238 ? -16.313 4.170 9.473 1.00 98.19 238 THR A C 1
ATOM 1855 O O . THR A 1 238 ? -16.869 3.471 10.318 1.00 98.19 238 THR A O 1
ATOM 1858 N N . LEU A 1 239 ? -15.312 3.721 8.726 1.00 98.56 239 LEU A N 1
ATOM 1859 C CA . LEU A 1 239 ? -14.695 2.410 8.872 1.00 98.56 239 LEU A CA 1
ATOM 1860 C C . LEU A 1 239 ? -13.332 2.541 9.565 1.00 98.56 239 LEU A C 1
ATOM 1862 O O . LEU A 1 239 ? -12.458 3.260 9.096 1.00 98.56 239 LEU A O 1
ATOM 1866 N N . TYR A 1 240 ? -13.123 1.794 10.640 1.00 98.56 240 TYR A N 1
ATOM 1867 C CA . TYR A 1 240 ? -11.836 1.630 11.309 1.00 98.56 240 TYR A CA 1
ATOM 1868 C C . TYR A 1 240 ? -11.252 0.274 10.921 1.00 98.56 240 TYR A C 1
ATOM 1870 O O . TYR A 1 240 ? -11.930 -0.744 11.053 1.00 98.56 240 TYR A O 1
ATOM 1878 N N . VAL A 1 241 ? -10.008 0.245 10.444 1.00 98.38 241 VAL A N 1
ATOM 1879 C CA . VAL A 1 241 ? -9.306 -0.988 10.058 1.00 98.38 241 VAL A CA 1
ATOM 1880 C C . VAL A 1 241 ? -7.901 -1.028 10.636 1.00 98.38 241 VAL A C 1
ATOM 1882 O O . VAL A 1 241 ? -7.186 -0.026 10.670 1.00 98.38 241 VAL A O 1
ATOM 1885 N N . THR A 1 242 ? -7.478 -2.213 11.075 1.00 97.69 242 THR A N 1
ATOM 1886 C CA . THR A 1 242 ? -6.148 -2.386 11.679 1.00 97.69 242 THR A CA 1
ATOM 1887 C C . THR A 1 242 ? -5.021 -2.517 10.652 1.00 97.69 242 THR A C 1
ATOM 1889 O O . THR A 1 242 ? -3.856 -2.400 11.020 1.00 97.69 242 THR A O 1
ATOM 1892 N N . LEU A 1 243 ? -5.346 -2.758 9.380 1.00 96.50 243 LEU A N 1
ATOM 1893 C CA . LEU A 1 243 ? -4.413 -2.831 8.255 1.00 96.50 243 LEU A CA 1
ATOM 1894 C C . LEU A 1 243 ? -5.054 -2.180 7.022 1.00 96.50 243 LEU A C 1
ATOM 1896 O O . LEU A 1 243 ? -6.276 -2.217 6.880 1.00 96.50 243 LEU A O 1
ATOM 1900 N N . GLU A 1 244 ? -4.239 -1.601 6.144 1.00 94.12 244 GLU A N 1
ATOM 1901 C CA . GLU A 1 244 ? -4.666 -1.046 4.857 1.00 94.12 244 GLU A CA 1
ATOM 1902 C C . GLU A 1 244 ? -5.555 -2.031 4.062 1.00 94.12 244 GLU A C 1
ATOM 1904 O O . GLU A 1 244 ? -5.168 -3.190 3.868 1.00 94.12 244 GLU A O 1
ATOM 1909 N N . PRO A 1 245 ? -6.735 -1.595 3.567 1.00 95.06 245 PRO A N 1
ATOM 1910 C CA . PRO A 1 245 ? -7.606 -2.445 2.760 1.00 95.06 245 PRO A CA 1
ATOM 1911 C C . PRO A 1 245 ? -6.943 -2.881 1.449 1.00 95.06 245 PRO A C 1
ATOM 1913 O O . PRO A 1 245 ? -6.462 -2.058 0.672 1.00 95.06 245 PRO A O 1
ATOM 1916 N N . CYS A 1 246 ? -6.973 -4.182 1.155 1.00 93.12 246 CYS A N 1
ATOM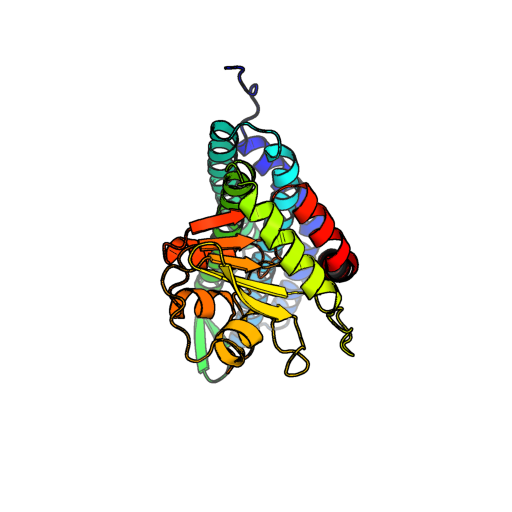 1917 C CA . CYS A 1 246 ? -6.284 -4.717 -0.021 1.00 93.12 246 CYS A CA 1
ATOM 1918 C C . CYS A 1 246 ? -6.901 -4.260 -1.361 1.00 93.12 246 CYS A C 1
ATOM 1920 O O . CYS A 1 246 ? -8.125 -4.132 -1.487 1.00 93.12 246 CYS A O 1
ATOM 1922 N N . THR A 1 247 ? -6.053 -4.121 -2.388 1.00 87.50 247 THR A N 1
ATOM 1923 C CA . THR A 1 247 ? -6.425 -3.745 -3.771 1.00 87.50 247 THR A CA 1
ATOM 1924 C C . THR A 1 247 ? -6.382 -4.890 -4.777 1.00 87.50 247 THR A C 1
ATOM 1926 O O . THR A 1 247 ? -6.882 -4.751 -5.889 1.00 87.50 247 THR A O 1
ATOM 1929 N N . SER A 1 248 ? -5.839 -6.048 -4.401 1.00 85.44 248 SER A N 1
ATOM 1930 C CA . SER A 1 248 ? -5.770 -7.229 -5.262 1.00 85.44 248 SER A CA 1
ATOM 1931 C C . SER A 1 248 ? -6.277 -8.466 -4.530 1.00 85.44 248 SER A C 1
ATOM 1933 O O . SER A 1 248 ? -6.041 -8.632 -3.332 1.00 85.44 248 SER A O 1
ATOM 1935 N N . ARG A 1 249 ? -7.008 -9.330 -5.249 1.00 82.06 249 ARG A N 1
ATOM 1936 C CA . ARG A 1 249 ? -7.456 -10.656 -4.801 1.00 82.06 249 ARG A CA 1
ATOM 1937 C C . ARG A 1 249 ? -7.632 -11.599 -5.986 1.00 82.06 249 ARG A C 1
ATOM 1939 O O . ARG A 1 249 ? -7.945 -11.169 -7.091 1.00 82.06 249 ARG A O 1
ATOM 1946 N N . ASN A 1 250 ? -7.459 -12.896 -5.735 1.00 82.31 250 ASN A N 1
ATOM 1947 C CA . ASN A 1 250 ? -7.704 -13.919 -6.748 1.00 82.31 250 ASN A CA 1
ATOM 1948 C C . ASN A 1 250 ? -9.196 -13.954 -7.103 1.00 82.31 250 ASN A C 1
ATOM 1950 O O . ASN A 1 250 ? -10.050 -14.069 -6.216 1.00 82.31 250 ASN A O 1
ATOM 1954 N N . HIS A 1 251 ? -9.493 -13.883 -8.401 1.00 75.25 251 HIS A N 1
ATOM 1955 C CA . HIS A 1 251 ? -10.844 -14.021 -8.939 1.00 75.25 251 HIS A CA 1
ATOM 1956 C C . HIS A 1 251 ? -11.520 -15.302 -8.403 1.00 75.25 251 HIS A C 1
ATOM 1958 O O . HIS A 1 251 ? -10.850 -16.336 -8.316 1.00 75.25 251 HIS A O 1
ATOM 1964 N N . PRO A 1 252 ? -12.820 -15.275 -8.034 1.00 82.12 252 PRO A N 1
ATOM 1965 C CA . PRO A 1 252 ? -13.815 -14.202 -8.219 1.00 82.12 252 PRO A CA 1
ATOM 1966 C C . PRO A 1 252 ? -13.914 -13.187 -7.061 1.00 82.12 252 PRO A C 1
ATOM 1968 O O . PRO A 1 252 ? -14.899 -12.460 -6.953 1.00 82.12 252 PRO A O 1
ATOM 1971 N N . LYS A 1 253 ? -12.943 -13.139 -6.139 1.00 86.75 253 LYS A N 1
ATOM 1972 C CA . LYS A 1 253 ? -13.047 -12.286 -4.944 1.00 86.75 253 LYS A CA 1
ATOM 1973 C C . LYS A 1 253 ? -12.779 -10.812 -5.274 1.00 86.75 253 LYS A C 1
ATOM 1975 O O . LYS A 1 253 ? -11.709 -10.481 -5.772 1.00 86.75 253 LYS A O 1
ATOM 1980 N N . VAL A 1 254 ? -13.696 -9.925 -4.880 1.00 89.81 254 VAL A N 1
ATOM 1981 C CA . VAL A 1 254 ? -13.499 -8.462 -4.938 1.00 89.81 254 VAL A CA 1
ATOM 1982 C C . VAL A 1 254 ? -12.566 -7.994 -3.798 1.00 89.81 254 VAL A C 1
ATOM 1984 O O . VAL A 1 254 ? -12.758 -8.426 -2.645 1.00 89.81 254 VAL A O 1
ATOM 1987 N N . PRO A 1 255 ? -11.551 -7.146 -4.074 1.00 94.56 255 PRO A N 1
ATOM 1988 C CA . PRO A 1 255 ? -10.667 -6.579 -3.051 1.00 94.56 255 PRO A CA 1
ATOM 1989 C C . PRO A 1 255 ? -11.394 -5.680 -2.043 1.00 94.56 255 PRO A C 1
ATOM 1991 O O . PRO A 1 255 ? -12.450 -5.125 -2.335 1.00 94.56 255 PRO A O 1
ATOM 1994 N N . CYS A 1 256 ? -10.842 -5.552 -0.834 1.00 96.50 256 CYS A N 1
ATOM 1995 C CA . CYS A 1 256 ? -11.511 -4.846 0.260 1.00 96.50 256 CYS A CA 1
ATOM 1996 C C . CYS A 1 256 ? -11.686 -3.350 -0.025 1.00 96.50 256 CYS A C 1
ATOM 1998 O O . CYS A 1 256 ? -12.767 -2.835 0.240 1.00 96.50 256 CYS A O 1
ATOM 2000 N N . ALA A 1 257 ? -10.689 -2.678 -0.614 1.00 95.12 257 ALA A N 1
ATOM 2001 C CA . ALA A 1 257 ? -10.789 -1.253 -0.943 1.00 95.12 257 ALA A CA 1
ATOM 2002 C C . ALA A 1 257 ? -12.010 -0.951 -1.836 1.00 95.12 257 ALA A C 1
ATOM 2004 O O . ALA A 1 257 ? -12.787 -0.049 -1.540 1.00 95.12 257 ALA A O 1
ATOM 2005 N N . PHE A 1 258 ? -12.257 -1.774 -2.860 1.00 95.50 258 PHE A N 1
ATOM 2006 C CA . PHE A 1 258 ? -13.415 -1.606 -3.745 1.00 95.50 258 PHE A CA 1
ATOM 2007 C C . PHE A 1 258 ? -14.750 -1.874 -3.046 1.00 95.50 258 PHE A C 1
ATOM 2009 O O . PHE A 1 258 ? -15.713 -1.164 -3.304 1.00 95.50 258 PHE A O 1
ATOM 2016 N N . ARG A 1 259 ? -14.808 -2.809 -2.090 1.00 96.19 259 ARG A N 1
ATOM 2017 C CA . ARG A 1 259 ? -16.024 -3.025 -1.281 1.00 96.19 259 ARG A CA 1
ATOM 2018 C C . ARG A 1 259 ? -16.365 -1.813 -0.425 1.00 96.19 259 ARG A C 1
ATOM 2020 O O . ARG A 1 259 ? -17.529 -1.456 -0.292 1.00 96.19 259 ARG A O 1
ATOM 2027 N N . VAL A 1 260 ? -15.352 -1.171 0.152 1.00 97.75 260 VAL A N 1
ATOM 2028 C 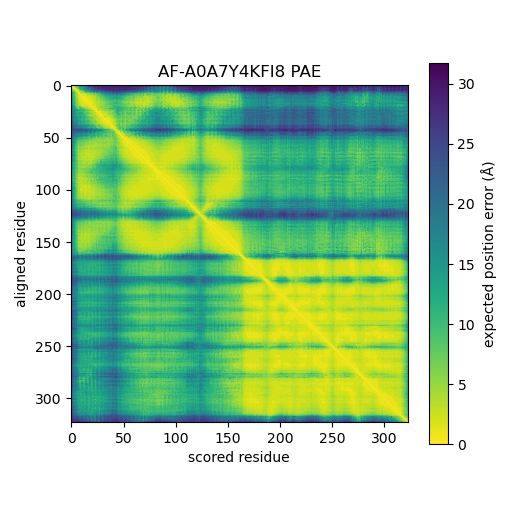CA . VAL A 1 260 ? -15.530 0.062 0.930 1.00 97.75 260 VAL A CA 1
ATOM 2029 C C . VAL A 1 260 ? -16.108 1.174 0.047 1.00 97.75 260 VAL A C 1
ATOM 2031 O O . VAL A 1 260 ? -17.049 1.853 0.464 1.00 97.75 260 VAL A O 1
ATOM 2034 N N . ILE A 1 261 ? -15.610 1.296 -1.190 1.00 97.06 261 ILE A N 1
ATOM 2035 C CA . ILE A 1 261 ? -16.115 2.235 -2.205 1.00 97.06 261 ILE A CA 1
ATOM 2036 C C . ILE A 1 261 ? -17.568 1.918 -2.580 1.00 97.06 261 ILE A C 1
ATOM 2038 O O . ILE A 1 261 ? -18.428 2.794 -2.508 1.00 97.06 261 ILE A O 1
ATOM 2042 N N . GLU A 1 262 ? -17.873 0.663 -2.916 1.00 96.25 262 GLU A N 1
ATOM 2043 C CA . GLU A 1 262 ? -19.224 0.210 -3.279 1.00 96.25 262 GLU A CA 1
ATOM 2044 C C . GLU A 1 262 ? -20.246 0.477 -2.164 1.00 96.25 262 GLU A C 1
ATOM 2046 O O . GLU A 1 262 ? -21.376 0.892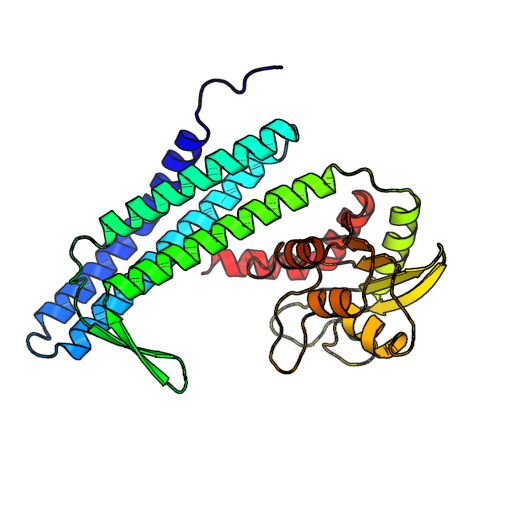 -2.431 1.00 96.25 262 GLU A O 1
ATOM 2051 N N . ARG A 1 263 ? -19.839 0.303 -0.900 1.00 96.94 263 ARG A N 1
ATOM 2052 C CA . ARG A 1 263 ? -20.673 0.551 0.286 1.00 96.94 263 ARG A CA 1
ATOM 2053 C C . ARG A 1 263 ? -20.800 2.037 0.652 1.00 96.94 263 ARG A C 1
ATOM 2055 O O . ARG A 1 263 ? -21.524 2.354 1.595 1.00 96.94 263 ARG A O 1
ATOM 2062 N N . ARG A 1 264 ? -20.154 2.943 -0.097 1.00 97.12 264 ARG A N 1
ATOM 2063 C CA . ARG A 1 264 ? -20.203 4.410 0.074 1.00 97.12 264 ARG A CA 1
ATOM 2064 C C . ARG A 1 264 ? -19.817 4.877 1.483 1.00 97.12 264 ARG A C 1
ATOM 2066 O O . ARG A 1 264 ? -20.377 5.844 2.006 1.00 97.12 264 ARG A O 1
ATOM 2073 N N . ILE A 1 265 ? -18.867 4.177 2.100 1.00 98.25 265 ILE A N 1
ATOM 2074 C CA . ILE A 1 265 ? -18.248 4.606 3.358 1.00 98.25 265 ILE A CA 1
ATOM 2075 C C . ILE A 1 265 ? -17.651 6.000 3.144 1.00 98.25 265 ILE A C 1
ATOM 2077 O O . ILE A 1 265 ? -16.930 6.217 2.175 1.00 98.25 265 ILE A O 1
ATOM 2081 N N . ALA A 1 266 ? -17.956 6.946 4.032 1.00 97.25 266 ALA A N 1
ATOM 2082 C CA . ALA A 1 266 ? -17.500 8.327 3.872 1.00 97.25 266 ALA A CA 1
ATOM 2083 C C . ALA A 1 266 ? -16.072 8.532 4.376 1.00 97.25 266 ALA A C 1
ATOM 2085 O O . ALA A 1 266 ? -15.361 9.396 3.865 1.00 97.25 266 ALA A O 1
ATOM 2086 N N . ARG A 1 267 ? -15.653 7.743 5.372 1.00 96.69 267 ARG A N 1
ATOM 2087 C CA . ARG A 1 267 ? -14.355 7.903 6.026 1.00 96.69 267 ARG A CA 1
ATOM 2088 C C . ARG A 1 267 ? -13.733 6.567 6.409 1.00 96.69 267 ARG A C 1
ATOM 2090 O O . ARG A 1 267 ? -14.428 5.692 6.917 1.00 96.69 267 ARG A O 1
ATOM 2097 N N . VAL A 1 268 ? -12.424 6.418 6.222 1.00 97.56 268 VAL A N 1
ATOM 2098 C CA . VAL A 1 268 ? -11.657 5.240 6.650 1.00 97.56 268 VAL A CA 1
ATOM 2099 C C . VAL A 1 268 ? -10.468 5.667 7.510 1.00 97.56 268 VAL A C 1
ATOM 2101 O O . VAL A 1 268 ? -9.681 6.531 7.121 1.00 97.56 268 VAL A O 1
ATOM 2104 N N . VAL A 1 269 ? -10.330 5.042 8.679 1.00 96.19 269 VAL A N 1
ATOM 2105 C CA . VAL A 1 269 ? -9.215 5.236 9.612 1.00 96.19 269 VAL A CA 1
ATOM 2106 C C . VAL A 1 269 ? -8.367 3.970 9.650 1.00 96.19 269 VAL A C 1
ATOM 2108 O O . VAL A 1 269 ? -8.877 2.891 9.956 1.00 96.19 269 VAL A O 1
ATOM 2111 N N . ILE A 1 270 ? -7.078 4.098 9.336 1.00 95.88 270 ILE A N 1
ATOM 2112 C CA . ILE A 1 270 ? -6.168 2.964 9.117 1.00 95.88 270 ILE A CA 1
ATOM 2113 C C . ILE A 1 270 ? -5.075 2.951 10.192 1.00 95.88 270 ILE A C 1
ATOM 2115 O O . ILE A 1 270 ? -4.403 3.958 10.407 1.00 95.88 270 ILE A O 1
ATOM 2119 N N . ALA A 1 271 ? -4.877 1.814 10.865 1.00 94.88 271 ALA A N 1
ATOM 2120 C CA . ALA A 1 271 ? -3.863 1.695 11.920 1.00 94.88 271 ALA A CA 1
ATOM 2121 C C . ALA A 1 271 ? -2.450 1.390 11.402 1.00 94.88 271 ALA A C 1
ATOM 2123 O O . ALA A 1 271 ? -1.469 1.870 11.963 1.00 94.88 271 ALA A O 1
ATOM 2124 N N . ALA A 1 272 ? -2.336 0.588 10.345 1.00 92.94 272 ALA A N 1
ATOM 2125 C CA . ALA A 1 272 ? -1.061 0.209 9.750 1.00 92.94 272 ALA A CA 1
ATOM 2126 C C . ALA A 1 272 ? -1.191 0.081 8.232 1.00 92.94 272 ALA A C 1
ATOM 2128 O O . ALA A 1 272 ? -2.232 -0.342 7.729 1.00 92.94 272 ALA A O 1
ATOM 2129 N N . LEU A 1 273 ? -0.125 0.415 7.509 1.00 88.81 273 LEU A N 1
ATOM 2130 C CA . LEU A 1 273 ? -0.051 0.197 6.066 1.00 88.81 273 LEU A CA 1
ATOM 2131 C C . LEU A 1 273 ? 0.398 -1.223 5.733 1.00 88.81 273 LEU A C 1
ATOM 2133 O O . LEU A 1 273 ? 1.050 -1.876 6.555 1.00 88.81 273 LEU A O 1
ATOM 2137 N N . ASP A 1 274 ? 0.058 -1.702 4.535 1.00 87.38 274 ASP A N 1
ATOM 2138 C CA . ASP A 1 274 ? 0.441 -3.053 4.131 1.00 87.38 274 ASP A CA 1
ATOM 2139 C C . ASP A 1 274 ? 1.965 -3.137 3.894 1.00 87.38 274 ASP A C 1
ATOM 2141 O O . ASP A 1 274 ? 2.500 -2.417 3.054 1.00 87.38 274 ASP A O 1
ATOM 2145 N N . PRO A 1 275 ? 2.711 -4.011 4.597 1.00 84.00 275 PRO A N 1
ATOM 2146 C CA . PRO A 1 275 ? 4.142 -4.201 4.359 1.00 84.00 275 PRO A CA 1
ATOM 2147 C C . PRO A 1 275 ? 4.466 -4.807 2.980 1.00 84.00 275 PRO A C 1
ATOM 2149 O O . PRO A 1 275 ? 5.636 -4.826 2.590 1.00 84.00 275 PRO A O 1
ATOM 2152 N N . ASN A 1 276 ? 3.480 -5.341 2.255 1.00 82.50 276 ASN A N 1
ATOM 2153 C CA . ASN A 1 276 ? 3.642 -5.835 0.896 1.00 82.50 276 ASN A CA 1
ATOM 2154 C C . ASN A 1 276 ? 3.705 -4.672 -0.102 1.00 82.50 276 ASN A C 1
ATOM 2156 O O . ASN A 1 276 ? 2.699 -4.023 -0.359 1.00 82.50 276 ASN A O 1
ATOM 2160 N N . ARG A 1 277 ? 4.852 -4.465 -0.756 1.00 70.69 277 ARG A N 1
ATOM 2161 C CA . ARG A 1 277 ? 5.057 -3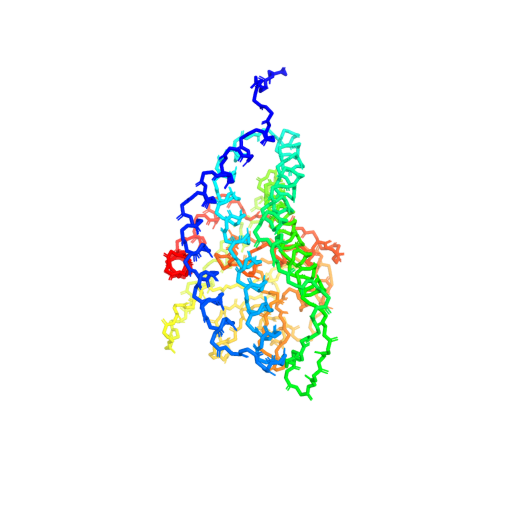.369 -1.726 1.00 70.69 277 ARG A CA 1
ATOM 2162 C C . ARG A 1 277 ? 4.160 -3.404 -2.953 1.00 70.69 277 ARG A C 1
ATOM 2164 O O . ARG A 1 277 ? 3.995 -2.378 -3.605 1.00 70.69 277 ARG A O 1
ATOM 2171 N N . ASP A 1 278 ? 3.620 -4.569 -3.293 1.00 70.50 278 ASP A N 1
ATOM 2172 C CA . ASP A 1 278 ? 2.652 -4.679 -4.382 1.00 70.50 278 ASP A CA 1
ATOM 2173 C C . ASP A 1 278 ? 1.266 -4.149 -3.990 1.00 70.50 278 ASP A C 1
ATOM 2175 O O . ASP A 1 278 ? 0.425 -3.979 -4.868 1.00 70.50 278 ASP A O 1
ATOM 2179 N N . ILE A 1 279 ? 1.027 -3.898 -2.699 1.00 72.62 279 ILE A N 1
ATOM 2180 C CA . ILE A 1 279 ? -0.236 -3.390 -2.145 1.00 72.62 279 ILE A CA 1
ATOM 2181 C C . ILE A 1 279 ? -0.038 -2.018 -1.495 1.00 72.62 279 ILE A C 1
ATOM 2183 O O . ILE A 1 279 ? -0.907 -1.168 -1.655 1.00 72.62 279 ILE A O 1
ATOM 2187 N N . LEU A 1 280 ? 1.091 -1.809 -0.808 1.00 77.94 280 LEU A N 1
ATOM 2188 C CA . LEU A 1 280 ? 1.419 -0.631 -0.007 1.00 77.94 280 LEU A CA 1
ATOM 2189 C C . LEU A 1 280 ? 0.972 0.663 -0.689 1.00 77.94 280 LEU A C 1
ATOM 2191 O O . LEU A 1 280 ? 1.483 1.029 -1.751 1.00 77.94 280 LEU A O 1
ATOM 2195 N N . GLY A 1 281 ? 0.013 1.336 -0.057 1.00 75.06 281 GLY A N 1
ATOM 2196 C CA . GLY A 1 281 ? -0.504 2.629 -0.480 1.00 75.06 281 GLY A CA 1
ATOM 2197 C C . GLY A 1 281 ? -1.533 2.613 -1.595 1.00 75.06 281 GLY A C 1
ATOM 2198 O O . GLY A 1 281 ? -2.225 3.610 -1.793 1.00 75.06 281 GLY A O 1
ATOM 2199 N N . GLN A 1 282 ? -1.677 1.517 -2.337 1.00 82.62 282 GLN A N 1
ATOM 2200 C CA . GLN A 1 282 ? -2.659 1.454 -3.415 1.00 82.62 282 GLN A CA 1
ATOM 2201 C C . GLN A 1 282 ? -4.088 1.485 -2.872 1.00 82.62 282 GLN A C 1
ATOM 2203 O O . GLN A 1 282 ? -4.975 2.020 -3.534 1.00 82.62 282 GLN A O 1
ATOM 2208 N N . GLY A 1 283 ? -4.324 0.927 -1.679 1.00 85.38 283 GLY A N 1
ATOM 2209 C CA . GLY A 1 283 ? -5.633 0.963 -1.033 1.00 85.38 283 GLY A CA 1
ATOM 2210 C C . GLY A 1 283 ? -6.002 2.390 -0.658 1.00 85.38 283 GLY A C 1
ATOM 2211 O O . GLY A 1 283 ? -7.101 2.847 -0.963 1.00 85.38 283 GLY A O 1
ATOM 2212 N N . ILE A 1 284 ? -5.046 3.121 -0.080 1.00 86.88 284 ILE A N 1
ATOM 2213 C CA . ILE A 1 284 ? -5.177 4.555 0.213 1.00 86.88 284 ILE A CA 1
ATOM 2214 C C . ILE A 1 284 ? -5.503 5.348 -1.054 1.00 86.88 284 ILE A C 1
ATOM 2216 O O . ILE A 1 284 ? -6.463 6.118 -1.054 1.00 86.88 284 ILE A O 1
ATOM 2220 N N . LEU A 1 285 ? -4.748 5.142 -2.135 1.00 82.81 285 LEU A N 1
ATOM 2221 C CA . LEU A 1 285 ? -4.966 5.862 -3.391 1.00 82.81 285 LEU A CA 1
ATOM 2222 C C . LEU A 1 285 ? -6.356 5.584 -3.972 1.00 82.81 285 LEU A C 1
ATOM 2224 O O . LEU A 1 285 ? -7.085 6.529 -4.260 1.00 82.81 285 LEU A O 1
ATOM 2228 N N . ALA A 1 286 ? -6.761 4.314 -4.053 1.00 85.62 286 ALA A N 1
ATOM 2229 C CA . ALA A 1 286 ? -8.068 3.935 -4.587 1.00 85.62 286 ALA A CA 1
ATOM 2230 C C . ALA A 1 286 ? -9.232 4.544 -3.782 1.00 85.62 286 ALA A C 1
ATOM 2232 O O . ALA A 1 286 ? -10.192 5.056 -4.356 1.00 85.62 286 ALA A O 1
ATOM 2233 N N . LEU A 1 287 ? -9.149 4.518 -2.446 1.00 90.38 287 LEU A N 1
ATOM 2234 C CA . LEU A 1 287 ? -10.168 5.110 -1.573 1.00 90.38 287 LEU A CA 1
ATOM 2235 C C . LEU A 1 287 ? -10.227 6.636 -1.742 1.00 90.38 287 LEU A C 1
ATOM 2237 O O . LEU A 1 287 ? -11.311 7.213 -1.824 1.00 90.38 287 LEU A O 1
ATOM 2241 N N . GLN A 1 288 ? -9.070 7.289 -1.834 1.00 85.94 288 GLN A N 1
ATOM 2242 C CA . GLN A 1 288 ? -8.988 8.734 -2.021 1.00 85.94 288 GLN A CA 1
ATOM 2243 C C . GLN A 1 288 ? -9.540 9.179 -3.380 1.00 85.94 288 GLN A C 1
ATOM 2245 O O . GLN A 1 288 ? -10.258 10.176 -3.445 1.00 85.94 288 GLN A O 1
ATOM 2250 N N . GLU A 1 289 ? -9.219 8.462 -4.459 1.00 84.75 289 GLU A N 1
ATOM 2251 C CA . GLU A 1 289 ? -9.746 8.728 -5.806 1.00 84.75 289 GLU A CA 1
ATOM 2252 C C . GLU A 1 289 ? -11.273 8.602 -5.855 1.00 84.75 289 GLU A C 1
ATOM 2254 O O . GLU A 1 289 ? -11.936 9.354 -6.567 1.00 84.75 289 GLU A O 1
ATOM 2259 N N . ALA A 1 290 ? -11.842 7.719 -5.032 1.00 91.75 290 ALA A N 1
ATOM 2260 C CA . ALA A 1 290 ? -13.283 7.596 -4.836 1.00 91.75 290 ALA A CA 1
ATOM 2261 C C . ALA A 1 290 ? -13.893 8.683 -3.923 1.00 91.75 290 ALA A C 1
ATOM 2263 O O . ALA A 1 290 ? -15.092 8.647 -3.648 1.00 91.75 290 ALA A O 1
ATOM 2264 N N . GLY A 1 291 ? -13.097 9.645 -3.444 1.00 90.50 291 GLY A N 1
ATOM 2265 C CA . GLY A 1 291 ? -13.554 10.754 -2.602 1.00 90.50 291 GLY A CA 1
ATOM 2266 C C . GLY A 1 291 ? -13.769 10.396 -1.129 1.00 90.50 291 GLY A C 1
ATOM 2267 O O . GLY A 1 291 ? -14.416 11.157 -0.412 1.00 90.50 291 GLY A O 1
ATOM 2268 N N . ILE A 1 292 ? -13.243 9.259 -0.665 1.00 94.62 292 ILE A N 1
ATOM 2269 C CA . ILE A 1 292 ? -13.368 8.818 0.729 1.00 94.62 292 ILE A CA 1
ATOM 2270 C C . ILE A 1 292 ? -12.361 9.571 1.598 1.00 94.62 292 ILE A C 1
ATOM 2272 O O . ILE A 1 292 ? -11.177 9.676 1.269 1.00 94.62 292 ILE A O 1
ATOM 2276 N N . GLU A 1 293 ? -12.815 10.083 2.741 1.00 92.19 293 GLU A N 1
ATOM 2277 C CA . GLU A 1 293 ? -11.937 10.739 3.699 1.00 92.19 293 GLU A CA 1
ATOM 2278 C C . GLU A 1 293 ? -11.014 9.713 4.369 1.00 92.19 293 GLU A C 1
ATOM 2280 O O . GLU A 1 293 ? -11.466 8.726 4.943 1.00 92.19 293 GLU A O 1
ATOM 2285 N N . LEU A 1 294 ? -9.708 9.974 4.361 1.00 91.75 294 LEU A N 1
ATOM 2286 C CA . LEU A 1 294 ? -8.726 9.111 5.009 1.00 91.75 294 LEU A CA 1
ATOM 2287 C C . LEU A 1 294 ? -8.106 9.778 6.241 1.00 91.75 294 LEU A C 1
ATOM 2289 O O . LEU A 1 294 ? -7.930 11.005 6.307 1.00 91.75 294 LEU A O 1
ATOM 2293 N N . ALA A 1 295 ? -7.768 8.939 7.218 1.00 90.75 295 ALA A N 1
ATOM 2294 C CA . ALA A 1 295 ? -6.959 9.275 8.380 1.00 90.75 295 ALA A CA 1
ATOM 2295 C C . ALA A 1 295 ? -6.115 8.065 8.804 1.00 90.75 295 ALA A C 1
ATOM 2297 O O . ALA A 1 295 ? -6.515 6.915 8.614 1.00 90.75 295 ALA A O 1
ATOM 2298 N N . LEU A 1 296 ? -4.959 8.327 9.410 1.00 90.50 296 LEU A N 1
ATOM 2299 C CA . LEU A 1 296 ? -4.242 7.303 10.162 1.00 90.50 296 LEU A CA 1
ATOM 2300 C C . LEU A 1 296 ? -4.695 7.322 11.621 1.00 90.50 296 LEU A C 1
ATOM 2302 O O . LEU A 1 296 ? -5.148 8.350 12.132 1.00 90.50 296 LEU A O 1
ATOM 2306 N N . ALA A 1 297 ? -4.581 6.171 12.277 1.00 92.12 297 ALA A N 1
ATOM 2307 C CA . ALA A 1 297 ? -4.768 6.079 13.716 1.00 92.12 297 ALA A CA 1
ATOM 2308 C C . ALA A 1 297 ? -3.766 6.976 14.467 1.00 92.12 297 ALA A C 1
ATOM 2310 O O . ALA A 1 297 ? -2.690 7.272 13.941 1.00 92.12 297 ALA A O 1
ATOM 2311 N N . PRO A 1 298 ? -4.064 7.372 15.715 1.00 90.69 298 PRO A N 1
ATOM 2312 C CA . PRO A 1 298 ? -3.064 8.015 16.550 1.00 90.69 298 PRO A CA 1
ATOM 2313 C C . PRO A 1 298 ? -1.866 7.084 16.795 1.00 90.69 298 PRO A C 1
ATOM 2315 O O . PRO A 1 298 ? -1.966 5.856 16.738 1.00 90.69 298 PRO A O 1
ATOM 2318 N N . LYS A 1 299 ? -0.704 7.686 17.073 1.00 88.50 299 LYS A N 1
ATOM 2319 C CA . LYS A 1 299 ? 0.588 6.985 17.139 1.00 88.50 299 LYS A CA 1
ATOM 2320 C C . LYS A 1 299 ? 0.583 5.778 18.088 1.00 88.50 299 LYS A C 1
ATOM 2322 O O . LYS A 1 299 ? 1.114 4.732 17.726 1.00 88.50 299 LYS A O 1
ATOM 2327 N N . ALA A 1 300 ? -0.041 5.903 19.260 1.00 92.94 300 ALA A N 1
ATOM 2328 C CA . ALA A 1 300 ? -0.114 4.818 20.237 1.00 92.94 300 ALA A CA 1
ATOM 2329 C C . ALA A 1 300 ? -0.836 3.580 19.672 1.00 92.94 300 ALA A C 1
ATOM 2331 O O . ALA A 1 300 ? -0.375 2.453 19.833 1.00 92.94 300 ALA A O 1
ATOM 2332 N N . GLU A 1 301 ? -1.942 3.778 18.959 1.00 95.81 301 GLU A N 1
ATOM 2333 C CA . GLU A 1 301 ? -2.704 2.703 18.329 1.00 95.81 301 GLU A CA 1
ATOM 2334 C C . GLU A 1 301 ? -1.989 2.130 17.094 1.00 95.81 301 GLU A C 1
ATOM 2336 O O . GLU A 1 301 ? -2.036 0.919 16.871 1.00 95.81 301 GLU A O 1
ATOM 2341 N N . MET A 1 302 ? -1.263 2.956 16.330 1.00 92.88 302 MET A N 1
ATOM 2342 C CA . MET A 1 302 ? -0.396 2.474 15.242 1.00 92.88 302 MET A CA 1
ATOM 2343 C C . MET A 1 302 ? 0.726 1.556 15.757 1.00 92.88 302 MET A C 1
ATOM 2345 O O . MET A 1 302 ? 1.074 0.565 15.108 1.00 92.88 302 MET A O 1
ATOM 2349 N N . ASP A 1 303 ? 1.287 1.856 16.931 1.00 92.94 303 ASP A N 1
ATOM 2350 C CA . ASP A 1 303 ? 2.318 1.025 17.562 1.00 92.94 303 ASP A CA 1
ATOM 2351 C C . ASP A 1 303 ? 1.749 -0.329 18.009 1.00 92.94 303 ASP A C 1
ATOM 2353 O O . ASP A 1 303 ? 2.355 -1.374 17.757 1.00 92.94 303 ASP A O 1
ATOM 2357 N N . LEU A 1 304 ? 0.533 -0.340 18.565 1.00 96.06 304 LEU A N 1
ATOM 2358 C CA . LEU A 1 304 ? -0.186 -1.579 18.886 1.00 96.06 304 LEU A CA 1
ATOM 2359 C C . LEU A 1 304 ? -0.486 -2.416 17.634 1.00 96.06 304 LEU A C 1
ATOM 2361 O O . LEU A 1 304 ? -0.304 -3.636 17.647 1.00 96.06 304 LEU A O 1
ATOM 2365 N N . ALA A 1 305 ? -0.917 -1.777 16.542 1.00 95.75 305 ALA A N 1
ATOM 2366 C CA . ALA A 1 305 ? -1.143 -2.451 15.265 1.00 95.75 305 ALA A CA 1
ATOM 2367 C C . ALA A 1 305 ? 0.152 -3.074 14.723 1.00 95.75 305 ALA A C 1
ATOM 2369 O O . ALA A 1 305 ? 0.161 -4.226 14.285 1.00 95.75 305 ALA A O 1
ATOM 2370 N N . SER A 1 306 ? 1.260 -2.334 14.809 1.00 92.88 306 SER A N 1
ATOM 2371 C CA . SER A 1 306 ? 2.578 -2.791 14.365 1.00 92.88 306 SER A CA 1
ATOM 2372 C C . SER A 1 306 ? 3.039 -4.042 15.116 1.00 92.88 306 SER A C 1
ATOM 2374 O O . SER A 1 306 ? 3.579 -4.957 14.489 1.00 92.88 306 SER A O 1
ATOM 2376 N N . GLU A 1 307 ? 2.779 -4.130 16.424 1.00 94.12 307 GLU A N 1
ATOM 2377 C CA . GLU A 1 307 ? 3.101 -5.328 17.211 1.00 94.12 307 GLU A CA 1
ATOM 2378 C C . GLU A 1 307 ? 2.234 -6.529 16.799 1.00 94.12 307 GLU A C 1
ATOM 2380 O O . GLU A 1 307 ? 2.754 -7.626 16.591 1.00 94.12 307 GLU A O 1
ATOM 2385 N N . LEU A 1 308 ? 0.928 -6.332 16.578 1.00 93.62 308 LEU A N 1
ATOM 2386 C CA . LEU A 1 308 ? 0.033 -7.398 16.098 1.00 93.62 308 LEU A CA 1
ATOM 2387 C C . LEU A 1 308 ? 0.442 -7.954 14.726 1.00 93.62 308 LEU A C 1
ATOM 2389 O O . LEU A 1 308 ? 0.199 -9.128 14.433 1.00 93.62 308 LEU A O 1
ATOM 2393 N N . LEU A 1 309 ? 1.053 -7.114 13.890 1.00 93.62 309 LEU A N 1
ATOM 2394 C CA . LEU A 1 309 ? 1.455 -7.427 12.519 1.00 93.62 309 LEU A CA 1
ATOM 2395 C C . LEU A 1 309 ? 2.928 -7.831 12.390 1.00 93.62 309 LEU A C 1
ATOM 2397 O O . LEU A 1 309 ? 3.392 -8.093 11.279 1.00 93.62 309 LEU A O 1
ATOM 2401 N N . ARG A 1 310 ? 3.678 -7.905 13.494 1.00 92.00 310 ARG A N 1
ATOM 2402 C CA . ARG 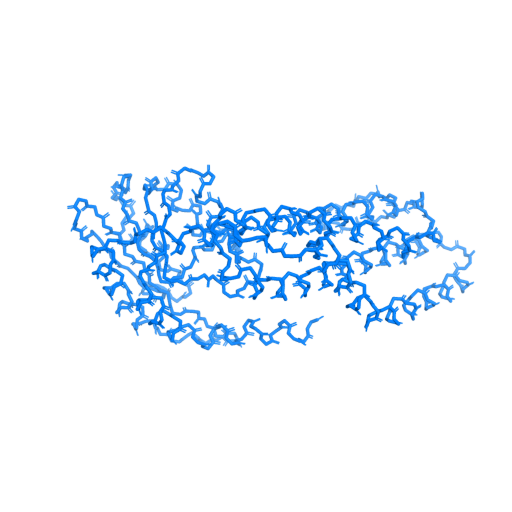A 1 310 ? 5.139 -8.066 13.495 1.00 92.00 310 ARG A CA 1
ATOM 2403 C C . ARG A 1 310 ? 5.640 -9.231 12.636 1.00 92.00 310 ARG A C 1
ATOM 2405 O O . ARG A 1 310 ? 6.543 -9.042 11.817 1.00 92.00 310 ARG A O 1
ATOM 2412 N N . ASP A 1 311 ? 5.044 -10.413 12.780 1.00 89.75 311 ASP A N 1
ATOM 2413 C CA . ASP A 1 311 ? 5.452 -11.614 12.035 1.00 89.75 311 ASP A CA 1
ATOM 2414 C C . ASP A 1 311 ? 5.141 -11.508 10.539 1.00 89.75 311 ASP A C 1
ATOM 2416 O O . ASP A 1 311 ? 5.964 -11.874 9.695 1.00 89.75 311 ASP A O 1
ATOM 2420 N N . PHE A 1 312 ? 3.975 -10.950 10.207 1.00 90.25 312 PHE A N 1
ATOM 2421 C CA . PHE A 1 312 ? 3.556 -10.698 8.830 1.00 90.25 312 PHE A CA 1
ATOM 2422 C C . PHE A 1 312 ? 4.500 -9.703 8.141 1.00 90.25 312 PHE A C 1
ATOM 2424 O O . PHE A 1 312 ? 5.072 -9.999 7.089 1.00 90.25 312 PHE A O 1
ATOM 2431 N N . SER A 1 313 ? 4.759 -8.568 8.790 1.00 87.38 313 SER A N 1
ATOM 2432 C CA . SER A 1 313 ? 5.670 -7.529 8.304 1.00 87.38 313 SER A CA 1
ATOM 2433 C C . SER A 1 313 ? 7.097 -8.039 8.124 1.00 87.38 313 SER A C 1
ATOM 2435 O O . SER A 1 313 ? 7.757 -7.727 7.131 1.00 87.38 313 SER A O 1
ATOM 2437 N N . ARG A 1 314 ? 7.591 -8.865 9.053 1.00 86.62 314 ARG A N 1
ATOM 2438 C CA . ARG A 1 314 ? 8.921 -9.474 8.947 1.00 86.62 314 ARG A CA 1
ATOM 2439 C C . ARG A 1 314 ? 9.028 -10.404 7.738 1.00 86.62 314 ARG A C 1
ATOM 2441 O O . ARG A 1 314 ? 10.049 -10.355 7.053 1.00 86.62 314 ARG A O 1
ATOM 2448 N N . HIS A 1 315 ? 8.007 -11.216 7.463 1.00 86.12 315 HIS A N 1
ATOM 2449 C CA . HIS A 1 315 ? 8.000 -12.111 6.303 1.00 86.12 315 HIS A CA 1
ATOM 2450 C C . HIS A 1 315 ? 8.132 -11.329 4.987 1.00 86.12 315 HIS A C 1
ATOM 2452 O O . HIS A 1 315 ? 9.034 -11.615 4.199 1.00 86.12 315 HIS A O 1
ATOM 2458 N N . HIS A 1 316 ? 7.317 -10.285 4.799 1.00 81.25 316 HIS A N 1
ATOM 2459 C CA . HIS A 1 316 ? 7.339 -9.461 3.584 1.00 81.25 316 HIS A CA 1
ATOM 2460 C C . HIS A 1 316 ? 8.625 -8.629 3.431 1.00 81.25 316 HIS A C 1
ATOM 2462 O O . HIS A 1 316 ? 9.118 -8.445 2.320 1.00 81.25 316 HIS A O 1
ATOM 2468 N N . ARG A 1 317 ? 9.254 -8.194 4.533 1.00 71.25 317 ARG A N 1
ATOM 2469 C CA . ARG A 1 317 ? 10.581 -7.547 4.473 1.00 71.25 317 ARG A CA 1
ATOM 2470 C C . ARG A 1 317 ? 11.704 -8.515 4.080 1.00 71.25 317 ARG A C 1
ATOM 2472 O O . ARG A 1 317 ? 12.675 -8.098 3.454 1.00 71.25 317 ARG A O 1
ATOM 2479 N N . GLN A 1 318 ? 11.618 -9.790 4.469 1.00 59.62 318 GLN A N 1
ATOM 2480 C CA . GLN A 1 318 ? 12.658 -10.793 4.197 1.00 59.62 318 GLN A CA 1
ATOM 2481 C C . GLN A 1 318 ? 12.578 -11.376 2.782 1.00 59.62 318 GLN A C 1
ATOM 2483 O O . GLN A 1 318 ? 13.626 -11.632 2.190 1.00 59.62 318 GLN A O 1
ATOM 2488 N N . SER A 1 319 ? 11.378 -11.539 2.217 1.00 56.69 319 SER A N 1
ATOM 2489 C CA . SER A 1 319 ? 11.204 -11.965 0.820 1.00 56.69 319 SER A CA 1
ATOM 2490 C C . SER A 1 319 ? 11.843 -10.980 -0.164 1.00 56.69 319 SER A C 1
ATOM 2492 O O . SER A 1 319 ? 12.484 -11.402 -1.123 1.00 56.69 319 SER A O 1
ATOM 2494 N N . HIS A 1 320 ? 11.785 -9.677 0.130 1.00 48.75 320 HIS A N 1
ATOM 2495 C CA . HIS A 1 320 ? 12.425 -8.641 -0.686 1.00 48.75 320 HIS A CA 1
ATOM 2496 C C . HIS A 1 320 ? 13.959 -8.655 -0.653 1.00 48.75 320 HIS A C 1
ATOM 2498 O O . HIS A 1 320 ? 14.579 -8.205 -1.606 1.00 48.75 320 HIS A O 1
ATOM 2504 N N . LYS A 1 321 ? 14.603 -9.182 0.399 1.00 39.81 321 LYS A N 1
ATOM 2505 C CA . LYS A 1 321 ? 16.076 -9.297 0.436 1.00 39.81 321 LYS A CA 1
ATOM 2506 C C . LYS A 1 321 ? 16.621 -10.467 -0.390 1.00 39.81 321 LYS A C 1
ATOM 2508 O O . LYS A 1 321 ? 17.827 -10.542 -0.586 1.00 39.81 321 LYS A O 1
ATOM 2513 N N . ARG A 1 322 ? 15.759 -11.406 -0.791 1.00 34.28 322 ARG A N 1
ATOM 2514 C CA . ARG A 1 322 ? 16.129 -12.649 -1.490 1.00 34.28 322 ARG A CA 1
ATOM 2515 C C . ARG A 1 322 ? 15.739 -12.662 -2.974 1.00 34.28 322 ARG A C 1
ATOM 2517 O O . ARG A 1 322 ? 16.007 -13.661 -3.631 1.00 34.28 322 ARG A O 1
ATOM 2524 N N . SER A 1 323 ? 15.075 -11.609 -3.455 1.00 36.84 323 SER A N 1
ATOM 2525 C CA . SER A 1 323 ? 14.583 -11.462 -4.837 1.00 36.84 323 SER A CA 1
ATOM 2526 C C . SER A 1 323 ? 15.488 -10.536 -5.637 1.00 36.84 323 SER A C 1
ATOM 2528 O O . SER A 1 323 ? 15.572 -10.755 -6.865 1.00 36.84 323 SER A O 1
#

Foldseek 3Di:
DDDPPDDQLLNVLLVQLVVLCVVCVVVLVVLVVVLVVVCVVVVPDLAVNQVSLLVSLLVLLVSLLLSLVVSVVVVLVVLLPPDLVVSVVSLVSSLVSSLVVSVVSSCVSCVPGPQQRWYWDDPDPDTDTDGSVRSNVVSSVVSSVLSVLVSVLSSVVSVQLPDDDDPLLQVVLVVQLVQLVPDDFDPDPATDASKKKWKDDPSDTPDIATAQGVHHRDHRLCCVPCNVCVPPQQAAIEMEMLEQFFCDDDPPDHTNLVSCLVSNHQEYEYLYYQLASVGGRPSVVSCVVSVHHYHYGPPVSSVSSCVSCVRNNVRNVVVSVVD

Radius of gyration: 23.16 Å; Cα contacts (8 Å, |Δi|>4): 448; chains: 1; bounding box: 56×53×60 Å

=== Feature glossary ===
A reading guide for the features in this record.

Start from the sequence.

  · Sequence gives the chain of amino acids in standard one-letter code (A=alanine, C=cysteine, …, Y=tyrosine), read N→C. It is the only feature that is directly encoded by the gene; all structural features are derived from the folded form of this sequence.

Fold it, and you get atomic coordinates and the backbone conformation that goes with them.

  · The mmCIF table is the protein's shape written out atom by atom. For each backbone N, Cα, C, and carbonyl O, it records an (x, y, z) coordinate triple in Å plus the residue type, chain letter, and residue number.

  · Backbone dihedral angles. Every residue except chain termini has a φ (preceding-C → N → Cα → C) and a ψ (N → Cα → C → next-N). They are reported in degrees following the IUPAC sign convention. Secondary structure is essentially a statement about which (φ, ψ) basin each residue occupies.

  · DSSP 8-state secondary structure assigns each residue one of H (α-helix), G (3₁₀-helix), I (π-helix), E (extended β-strand), B (isolated β-bridge), T (hydrogen-bonded turn), S (bend), or '-' (coil). The assignment is computed from backbone hydrogen-bond geometry via the Kabsch–Sander algorithm.

  · P-SEA three-state annotation labels each residue as helix, strand, or coil based purely on the geometry of the Cα trace. It serves as a fallback when the full backbone (and thus DSSP) is unavailable.

Summarize the fold with a handful of shape descriptors and a per-residue structural alphabet.

  · Radius of gyration (Rg) is the root-mean-square distance of Cα atoms from their centroid — a single number for overall size and compactness. A globular domain of N residues has Rg ≈ 2.2·N^0.38 Å; an extended or disordered chain has a much larger Rg. The Cα contact count is the number of residue pairs whose Cα atoms are within 8 Å and are more than four positions apart in sequence — a standard proxy for tertiary packing density. The bounding box is the smallest axis-aligned box enclosing all Cα atoms.

  · Foldseek's 3Di representation compresses backbone geometry into a per-residue letter drawn from a learned twenty-state alphabet. It captures the tertiary interaction pattern around each residue — which residues are packed against it in space, regardless of where they are in sequence.

  · Accessible surface area quantifies burial. A residue with SASA near zero is packed into the hydrophobic core; one with SASA >100 Å² sits on the surface. Computed here via the Shrake–Rupley numerical algorithm with a 1.4 Å probe.

Ask how reliable the model is.

  · For AlphaFold models, the B-factor field carries pLDDT — the model's own estimate of local accuracy on a 0–100 scale. Regions with pLDDT<50 should be treated as essentially unmodeled; they often correspond to intrinsically disordered segments.

  · For experimental (PDB) structures, the B-factor (temperature factor) quantifies the positional spread of each atom in the crystal — a combination of thermal vibration and static disorder — in units of Å². High B-factors mark flexible loops or poorly resolved regions; low B-factors mark the rigid, well-ordered core.

  · PAE(i, j) answers: if I align the predicted and true structures on residue i, how far off (in Å) do I expect residue j to be? A block-diagonal PAE matrix with low values on the blocks and high values off-diagonal is the signature of a multi-domain protein with confidently predicted domains but uncertain inter-domain orientation.

Place it in context: what it resembles, what it is annotated as, and how it looks.

  · Structural nearest neighbors (via Foldseek easy-search vs the PDB). Reported per hit: target PDB id, E-value, and alignment TM-score. A TM-score above ~0.5 is the conventional threshold for 'same fold'.

  · Functional annotations link the protein to curated databases. InterPro entries identify conserved domains and families by matching the sequence against member-database signatures (Pfam, PROSITE, CDD, …). Gene Ontology (GO) terms describe molecular function, biological process, and cellular component in a controlled vocabulary. CATH places the structure in a hierarchical fold classification (Class/Architecture/Topology/Homologous-superfamily). The organism is the source species.

  · Plot images: a contact map (which residues are close in 3D, as an N×N binary image), a Ramachandran scatter (backbone torsion angles, revealing secondary-structure composition at a glance), and — for AlphaFold structures — a PAE heatmap (pairwise prediction confidence).

  · Structure images are PyMOL renders from six orthogonal camera directions. Cartoon representation draws helices as coils and strands as arrows; sticks shows the backbone as bonds; surface shows the solvent-excluded envelope. Rainbow coloring maps sequence position to hue (blue→red, N→C); chain coloring assigns a distinct color per polypeptide.